Protein AF-0000000080482265 (afdb_homodimer)

Secondary structure (DSSP, 8-state):
-----------------------HHHHHHHHTSHHHHHHHHHHHHSTTS---HHHHHHH-TTS-HHHHHHHHHHHHHTTSEEEEE--GGGPPTTS--EEEEE-HHHHHHHHHTT-S-HHHHHHHHHHS---HHHHHHHHS-----/-----------------------HHHHHHHHTSHHHHHHHHHHHHSSSS---HHHHHHH-TTS-HHHHHHHHHHHHHTTSEEEEE--GGGPPTTS--EEEEE-HHHHHHHHHTT-S-HHHHHHHHHHS---HHHHHHHHS-----

InterPro domains:
  IPR036388 Winged helix-like DNA-binding domain superfamily [G3DSA:1.10.10.10] (8-145)

Organism: Haloferax mediterranei (strain ATCC 33500 / DSM 1411 / JCM 8866 / NBRC 14739 / NCIMB 2177 / R-4) (NCBI:txid523841)

Radius of gyration: 27.62 Å; Cα contacts (8 Å, |Δi|>4): 350; chains: 2; bounding box: 136×70×39 Å

Nearest PDB structures (foldseek):
  3u1d-assembly1_B  TM=8.615E-01  e=2.162E-07  Halomicrobium mukohataei DSM 12286
  1z7u-assembly1_B  TM=7.823E-01  e=3.962E-03  Enterococcus faecalis V583
  7bzg-assembly3_J  TM=6.523E-01  e=1.107E-02  Bacillus subtilis subsp. subtilis str. 168
  7z1l-assembly1_O  TM=7.519E-01  e=1.920E-01  Saccharomyces cerevisiae W303
  6tut-assembly1_O  TM=5.939E-01  e=8.635E-02  Saccharomyces cerevisiae S288C

Foldseek 3Di:
DPPPPPPPPPPPPPPPPPVPPQDLVLLCVLCPPPLNVQLCLLLLQQPVSWADLVLSCVSPVVDDSVRSVVSLVSNVVRQQKDKFFDDPVPDDPPADGIIIHGDPVNVVSCVVVVHNDNVVSNVVNVPDDDDPVSVVNSPDDTHDD/DPPPPPPPPPPPPPPPPPVPPQDLVLLCVLCPPPLNVQLCLLLLQQPVSWADLVLSCVSPVVDDSVRSVVSLVSNVVNQQKDKFFDDPVPDDPPADGIIIHGDPVNVVSCVVVVHNDNVVSNVVNVPDDDDPVSVVNSPDDTHDD

Solvent-accessible surface area (backbone atoms only — not comparable to full-atom values): 17060 Å² total; per-residue (Å²): 134,79,79,77,75,76,75,76,76,74,76,73,73,71,73,71,76,72,71,77,72,81,43,59,67,57,31,50,43,55,44,50,36,67,71,43,34,53,50,50,38,51,28,56,10,36,93,79,33,46,46,32,65,70,54,50,34,70,77,34,74,91,49,49,68,67,54,50,50,52,44,50,50,54,35,34,75,40,49,35,32,44,80,32,59,50,54,81,90,67,57,54,91,98,51,84,51,51,24,37,26,68,26,73,68,35,49,50,56,28,54,79,59,70,40,75,52,48,70,64,29,30,52,57,52,67,65,53,86,70,54,72,66,53,51,52,58,67,68,48,86,72,54,79,127,133,79,80,79,78,75,76,74,72,74,74,74,72,69,74,72,77,74,75,76,73,81,45,59,66,59,30,49,45,57,44,49,37,69,72,43,35,51,52,50,37,50,27,55,9,35,93,79,34,44,47,32,66,69,54,51,34,70,76,34,74,90,49,48,67,68,53,50,49,52,47,50,48,54,35,34,75,38,48,34,31,43,80,33,57,51,55,82,91,68,57,52,89,97,50,83,50,53,24,36,27,68,26,72,68,36,50,51,56,29,55,79,60,71,41,75,53,49,71,64,28,31,52,56,51,67,65,52,86,70,55,72,66,55,52,51,56,66,67,49,86,72,55,80,126

Sequence (290 aa):
MKPKTESVAGNGGGVTDTKSEFDTWRALQRATNKKRADIIADIVGHPLGAPSVEELDYMNPPLSDDSI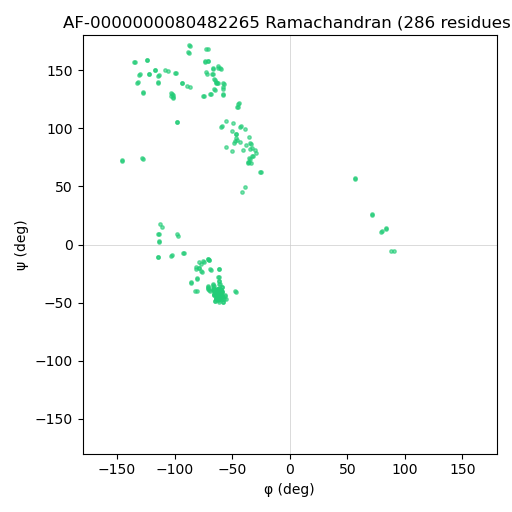RRHLDTLAGVGVVRVLEFEPGNRIRGYPYQFFELTPEARELFDRNGLFPEEAWKRQYAAVKKTSRIKELESMPRPDAMKPKTESVAGNGGGVTDTKSEFDTWRALQRATNKKRADIIADIVGHPLGAPSVEELDYMNPPLSDDSIRRHLDTLAGVGVVRVLEFEPGNRIRGYPYQFFELTPEARELFDRNGLFPEEAWKRQYAAVKKTSRIKELESMPRPDA

pLDDT: mean 88.41, std 20.8, range [25.92, 98.88]

Structure (mmCIF, N/CA/C/O backbone):
data_AF-0000000080482265-model_v1
#
loop_
_entity.id
_entity.type
_entity.pdbx_description
1 polymer 'Transcriptional regulator'
#
loop_
_atom_site.group_PDB
_atom_site.id
_atom_site.type_symbol
_atom_site.label_atom_id
_atom_site.label_alt_id
_atom_site.label_comp_id
_atom_site.label_asym_id
_atom_site.label_entity_id
_atom_site.label_seq_id
_atom_site.pdbx_PDB_ins_code
_atom_site.Cartn_x
_atom_site.Cartn_y
_atom_site.Cartn_z
_atom_site.occupancy
_atom_site.B_iso_or_equiv
_atom_site.auth_seq_id
_atom_site.auth_comp_id
_atom_site.auth_asym_id
_atom_site.auth_atom_id
_atom_site.pdbx_PDB_model_num
ATOM 1 N N . MET A 1 1 ? -70.312 -15.492 -7.586 1 25.92 1 MET A N 1
ATOM 2 C CA . MET A 1 1 ? -69.438 -14.43 -7.996 1 25.92 1 MET A CA 1
ATOM 3 C C . MET A 1 1 ? -68.062 -14.531 -7.254 1 25.92 1 MET A C 1
ATOM 5 O O . MET A 1 1 ? -68.062 -14.406 -6.031 1 25.92 1 MET A O 1
ATOM 9 N N . LYS A 1 2 ? -67.188 -15.492 -7.742 1 33.34 2 LYS A N 1
ATOM 10 C CA . LYS A 1 2 ? -65.938 -15.977 -7.242 1 33.34 2 LYS A CA 1
ATOM 11 C C . LYS A 1 2 ? -64.938 -14.828 -7.113 1 33.34 2 LYS A C 1
ATOM 13 O O . LYS A 1 2 ? -64.75 -14.055 -8.055 1 33.34 2 LYS A O 1
ATOM 18 N N . PRO A 1 3 ? -64.812 -14.414 -5.844 1 33.34 3 PRO A N 1
ATOM 19 C CA . PRO A 1 3 ? -63.844 -13.305 -5.641 1 33.34 3 PRO A CA 1
ATOM 20 C C . PRO A 1 3 ? -62.5 -13.555 -6.289 1 33.34 3 PRO A C 1
ATOM 22 O O . PRO A 1 3 ? -62.031 -14.695 -6.328 1 33.34 3 PRO A O 1
ATOM 25 N N . LYS A 1 4 ? -62.188 -12.891 -7.449 1 31.98 4 LYS A N 1
ATOM 26 C CA . LYS A 1 4 ? -60.906 -12.867 -8.188 1 31.98 4 LYS A CA 1
ATOM 27 C C . LYS A 1 4 ? -59.75 -12.586 -7.258 1 31.98 4 LYS A C 1
ATOM 29 O O . LYS A 1 4 ? -59.719 -11.562 -6.566 1 31.98 4 LYS A O 1
ATOM 34 N N . THR A 1 5 ? -59.188 -13.641 -6.641 1 35.28 5 THR A N 1
ATOM 35 C CA . THR A 1 5 ? -57.969 -13.625 -5.859 1 35.28 5 THR A CA 1
ATOM 36 C C . THR A 1 5 ? -56.844 -12.945 -6.641 1 35.28 5 THR A C 1
ATOM 38 O O . THR A 1 5 ? -56.531 -13.352 -7.758 1 35.28 5 THR A O 1
ATOM 41 N N . GLU A 1 6 ? -56.812 -11.562 -6.645 1 34.22 6 GLU A N 1
ATOM 42 C CA . GLU A 1 6 ? -55.688 -10.82 -7.207 1 34.22 6 GLU A CA 1
ATOM 43 C C . GLU A 1 6 ? -54.375 -11.391 -6.727 1 34.22 6 GLU A C 1
ATOM 45 O O . GLU A 1 6 ? -54.156 -11.57 -5.527 1 34.22 6 GLU A O 1
ATOM 50 N N . SER A 1 7 ? -53.75 -12.289 -7.523 1 33.69 7 SER A N 1
ATOM 51 C CA . SER A 1 7 ? -52.375 -12.789 -7.355 1 33.69 7 SER A CA 1
ATOM 52 C C . SER A 1 7 ? -51.406 -11.656 -7.105 1 33.69 7 SER A C 1
ATOM 54 O O . SER A 1 7 ? -51.344 -10.695 -7.879 1 33.69 7 SER A O 1
ATOM 56 N N . VAL A 1 8 ? -51.156 -11.32 -5.848 1 35.53 8 VAL A N 1
ATOM 57 C CA . VAL A 1 8 ? -50.062 -10.445 -5.434 1 35.53 8 VAL A CA 1
ATOM 58 C C . VAL A 1 8 ? -48.781 -10.805 -6.207 1 35.53 8 VAL A C 1
ATOM 60 O O . VAL A 1 8 ? -48.344 -11.953 -6.18 1 35.53 8 VAL A O 1
ATOM 63 N N . ALA A 1 9 ? -48.594 -10.188 -7.395 1 33.25 9 ALA A N 1
ATOM 64 C CA . ALA A 1 9 ? -47.312 -10.18 -8.094 1 33.25 9 ALA A CA 1
ATOM 65 C C . ALA A 1 9 ? -46.156 -10.109 -7.102 1 33.25 9 ALA A C 1
ATOM 67 O O . ALA A 1 9 ? -46.156 -9.258 -6.203 1 33.25 9 ALA A O 1
ATOM 68 N N . GLY A 1 10 ? -45.625 -11.297 -6.695 1 30.5 10 GLY A N 1
ATOM 69 C CA . GLY A 1 10 ? -44.375 -11.406 -6.004 1 30.5 10 GLY A CA 1
ATOM 70 C C . GLY A 1 10 ? -43.281 -10.477 -6.551 1 30.5 10 GLY A C 1
ATOM 71 O O . GLY A 1 10 ? -43.031 -10.469 -7.758 1 30.5 10 GLY A O 1
ATOM 72 N N . ASN A 1 11 ? -43.344 -9.18 -6.094 1 36.06 11 ASN A N 1
ATOM 73 C CA . ASN A 1 11 ? -42.219 -8.281 -6.363 1 36.06 11 ASN A CA 1
ATOM 74 C C . ASN A 1 11 ? -40.875 -9.023 -6.328 1 36.06 11 ASN A C 1
ATOM 76 O O . ASN A 1 11 ? -40.562 -9.664 -5.328 1 36.06 11 ASN A O 1
ATOM 80 N N . GLY A 1 12 ? -40.5 -9.695 -7.441 1 33.69 12 GLY A N 1
ATOM 81 C CA . GLY A 1 12 ? -39.125 -10.094 -7.637 1 33.69 12 GLY A CA 1
ATOM 82 C C . GLY A 1 12 ? -38.125 -9.133 -7.016 1 33.69 12 GLY A C 1
ATOM 83 O O . GLY A 1 12 ? -38.062 -7.961 -7.395 1 33.69 12 GLY A O 1
ATOM 84 N N . GLY A 1 13 ? -37.969 -9.188 -5.711 1 36.44 13 GLY A N 1
ATOM 85 C CA . GLY A 1 13 ? -36.812 -8.555 -5.113 1 36.44 13 GLY A CA 1
ATOM 86 C C . GLY A 1 13 ? -35.562 -8.656 -5.973 1 36.44 13 GLY A C 1
ATOM 87 O O . GLY A 1 13 ? -35.094 -9.758 -6.227 1 36.44 13 GLY A O 1
ATOM 88 N N . GLY A 1 14 ? -35.531 -7.918 -7.105 1 36.34 14 GLY A N 1
ATOM 89 C CA . GLY A 1 14 ? -34.25 -7.773 -7.758 1 36.34 14 GLY A CA 1
ATOM 90 C C . GLY A 1 14 ? -33.062 -7.738 -6.777 1 36.34 14 GLY A C 1
ATOM 91 O O . GLY A 1 14 ? -33.062 -6.941 -5.836 1 36.34 14 GLY A O 1
ATOM 92 N N . VAL A 1 15 ? -32.531 -8.883 -6.406 1 38.5 15 VAL A N 1
ATOM 93 C CA . VAL A 1 15 ? -31.188 -8.875 -5.832 1 38.5 15 VAL A CA 1
ATOM 94 C C . VAL A 1 15 ? -30.344 -7.785 -6.5 1 38.5 15 VAL A C 1
ATOM 96 O O . VAL A 1 15 ? -30.125 -7.824 -7.711 1 38.5 15 VAL A O 1
ATOM 99 N N . THR A 1 16 ? -30.531 -6.602 -6.25 1 39.41 16 THR A N 1
ATOM 100 C CA . THR A 1 16 ? -29.484 -5.648 -6.594 1 39.41 16 THR A CA 1
ATOM 101 C C . THR A 1 16 ? -28.109 -6.258 -6.371 1 39.41 16 THR A C 1
ATOM 103 O O . THR A 1 16 ? -27.766 -6.652 -5.254 1 39.41 16 THR A O 1
ATOM 106 N N . ASP A 1 17 ? -27.609 -7.234 -7.129 1 42.62 17 ASP A N 1
ATOM 107 C CA . ASP A 1 17 ? -26.188 -7.57 -7.191 1 42.62 17 ASP A CA 1
ATOM 108 C C . ASP A 1 17 ? -25.328 -6.371 -6.816 1 42.62 17 ASP A C 1
ATOM 110 O O . ASP A 1 17 ? -25.141 -5.461 -7.621 1 42.62 17 ASP A O 1
ATOM 114 N N . THR A 1 18 ? -25.344 -5.816 -5.719 1 45.06 18 THR A N 1
ATOM 115 C CA . THR A 1 18 ? -24.422 -4.816 -5.211 1 45.06 18 THR A CA 1
ATOM 116 C C . THR A 1 18 ? -22.984 -5.145 -5.637 1 45.06 18 THR A C 1
ATOM 118 O O . THR A 1 18 ? -22.344 -6.016 -5.047 1 45.06 18 THR A O 1
ATOM 121 N N . LYS A 1 19 ? -22.656 -5.426 -6.836 1 49.28 19 LYS A N 1
ATOM 122 C CA . LYS A 1 19 ? -21.266 -5.492 -7.297 1 49.28 19 LYS A CA 1
ATOM 123 C C . LYS A 1 19 ? -20.375 -4.555 -6.492 1 49.28 19 LYS A C 1
ATOM 125 O O . LYS A 1 19 ? -20.516 -3.33 -6.59 1 49.28 19 LYS A O 1
ATOM 130 N N . SER A 1 20 ? -20 -4.953 -5.332 1 67 20 SER A N 1
ATOM 131 C CA . SER A 1 20 ? -19.094 -4.164 -4.488 1 67 20 SER A CA 1
ATOM 132 C C . SER A 1 20 ? -17.953 -3.582 -5.301 1 67 20 SER A C 1
ATOM 134 O O . SER A 1 20 ? -17.25 -4.309 -6.023 1 67 20 SER A O 1
ATOM 136 N N . GLU A 1 21 ? -17.797 -2.346 -5.762 1 87.62 21 GLU A N 1
ATOM 137 C CA . GLU A 1 21 ? -16.812 -1.565 -6.5 1 87.62 21 GLU A CA 1
ATOM 138 C C . GLU A 1 21 ? -15.406 -1.832 -5.984 1 87.62 21 GLU A C 1
ATOM 140 O O . GLU A 1 21 ? -15.188 -1.944 -4.773 1 87.62 21 GLU A O 1
ATOM 145 N N . PHE A 1 22 ? -14.57 -2.277 -6.891 1 95 22 PHE A N 1
ATOM 146 C CA . PHE A 1 22 ? -13.156 -2.471 -6.59 1 95 22 PHE A CA 1
ATOM 147 C C . PHE A 1 22 ? -12.594 -1.273 -5.832 1 95 22 PHE A C 1
ATOM 149 O O . PHE A 1 22 ? -12.625 -0.147 -6.328 1 95 22 PHE A O 1
ATOM 156 N N . ASP A 1 23 ? -12.133 -1.48 -4.656 1 96.5 23 ASP A N 1
ATOM 157 C CA . ASP A 1 23 ? -11.586 -0.433 -3.799 1 96.5 23 ASP A CA 1
ATOM 158 C C . ASP A 1 23 ? -10.062 -0.39 -3.881 1 96.5 23 ASP A C 1
ATOM 160 O O . ASP A 1 23 ? -9.383 -1.213 -3.27 1 96.5 23 ASP A O 1
ATOM 164 N N . THR A 1 24 ? -9.578 0.619 -4.574 1 96.75 24 THR A N 1
ATOM 165 C CA . THR A 1 24 ? -8.148 0.769 -4.84 1 96.75 24 THR A CA 1
ATOM 166 C C . THR A 1 24 ? -7.363 0.868 -3.537 1 96.75 24 THR A C 1
ATOM 168 O O . THR A 1 24 ? -6.297 0.268 -3.404 1 96.75 24 THR A O 1
ATOM 171 N N . TRP A 1 25 ? -7.887 1.552 -2.553 1 94.75 25 TRP A N 1
ATOM 172 C CA . TRP A 1 25 ? -7.203 1.728 -1.277 1 94.75 25 TRP A CA 1
ATOM 173 C C . TRP A 1 25 ? -7.035 0.391 -0.562 1 94.75 25 TRP A C 1
ATOM 175 O O . TRP A 1 25 ? -5.922 0.017 -0.187 1 94.75 25 TRP A O 1
ATOM 185 N N . ARG A 1 26 ? -8.047 -0.306 -0.49 1 96.19 26 ARG A N 1
ATOM 186 C CA . ARG A 1 26 ? -7.992 -1.59 0.202 1 96.19 26 ARG A CA 1
ATOM 187 C C . ARG A 1 26 ? -7.105 -2.58 -0.545 1 96.19 26 ARG A C 1
ATOM 189 O O . ARG A 1 26 ? -6.363 -3.346 0.073 1 96.19 26 ARG A O 1
ATOM 196 N N . ALA A 1 27 ? -7.199 -2.529 -1.863 1 98.31 27 ALA A N 1
ATOM 197 C CA . ALA A 1 27 ? -6.375 -3.414 -2.682 1 98.31 27 ALA A CA 1
ATOM 198 C C . ALA A 1 27 ? -4.891 -3.152 -2.447 1 98.31 27 ALA A C 1
ATOM 200 O O . ALA A 1 27 ? -4.117 -4.086 -2.223 1 98.31 27 ALA A O 1
ATOM 201 N N . LEU A 1 28 ? -4.531 -1.881 -2.428 1 97.44 28 LEU A N 1
ATOM 202 C CA . LEU A 1 28 ? -3.127 -1.527 -2.248 1 97.44 28 LEU A CA 1
ATOM 203 C C . LEU A 1 28 ? -2.674 -1.814 -0.82 1 97.44 28 LEU A C 1
ATOM 205 O O . LEU A 1 28 ? -1.576 -2.336 -0.605 1 97.44 28 LEU A O 1
ATOM 209 N N . GLN A 1 29 ? -3.525 -1.56 0.111 1 96.25 29 GLN A N 1
ATOM 210 C CA . GLN A 1 29 ? -3.223 -1.807 1.517 1 96.25 29 GLN A CA 1
ATOM 211 C C . GLN A 1 29 ? -2.891 -3.277 1.757 1 96.25 29 GLN A C 1
ATOM 213 O O . GLN A 1 29 ? -1.942 -3.596 2.477 1 96.25 29 GLN A O 1
ATOM 218 N N . ARG A 1 30 ? -3.635 -4.117 1.111 1 97.38 30 ARG A N 1
ATOM 219 C CA . ARG A 1 30 ? -3.459 -5.547 1.342 1 97.38 30 ARG A CA 1
ATOM 220 C C . ARG A 1 30 ? -2.354 -6.113 0.455 1 97.38 30 ARG A C 1
ATOM 222 O O . ARG A 1 30 ? -1.619 -7.012 0.867 1 97.38 30 ARG A O 1
ATOM 229 N N . ALA A 1 31 ? -2.193 -5.578 -0.724 1 97.62 31 ALA A N 1
ATOM 230 C CA . ALA A 1 31 ? -1.283 -6.129 -1.724 1 97.62 31 ALA A CA 1
ATOM 231 C C . ALA A 1 31 ? 0.168 -5.793 -1.391 1 97.62 31 ALA A C 1
ATOM 233 O O . ALA A 1 31 ? 1.089 -6.488 -1.823 1 97.62 31 ALA A O 1
ATOM 234 N N . THR A 1 32 ? 0.381 -4.727 -0.618 1 94.38 32 THR A N 1
ATOM 235 C CA . THR A 1 32 ? 1.755 -4.262 -0.469 1 94.38 32 THR A CA 1
ATOM 236 C C . THR A 1 32 ? 2.377 -4.809 0.812 1 94.38 32 THR A C 1
ATOM 238 O O . THR A 1 32 ? 3.475 -4.402 1.2 1 94.38 32 THR A O 1
ATOM 241 N N . ASN A 1 33 ? 1.658 -5.715 1.491 1 93.94 33 ASN A N 1
ATOM 242 C CA . ASN A 1 33 ? 2.318 -6.562 2.479 1 93.94 33 ASN A CA 1
ATOM 243 C C . ASN A 1 33 ? 3.375 -7.453 1.833 1 93.94 33 ASN A C 1
ATOM 245 O O . ASN A 1 33 ? 3.148 -8.016 0.76 1 93.94 33 ASN A O 1
ATOM 249 N N . LYS A 1 34 ? 4.438 -7.594 2.443 1 94.38 34 LYS A N 1
ATOM 250 C CA . LYS A 1 34 ? 5.562 -8.281 1.818 1 94.38 34 LYS A CA 1
ATOM 251 C C . LYS A 1 34 ? 5.184 -9.703 1.408 1 94.38 34 LYS A C 1
ATOM 253 O O . LYS A 1 34 ? 5.453 -10.117 0.28 1 94.38 34 LYS A O 1
ATOM 258 N N . LYS A 1 35 ? 4.605 -10.43 2.275 1 97.44 35 LYS A N 1
ATOM 259 C CA . LYS A 1 35 ? 4.281 -11.828 1.996 1 97.44 35 LYS A CA 1
ATOM 260 C C . LYS A 1 35 ? 3.234 -11.938 0.891 1 97.44 35 LYS A C 1
ATOM 262 O O . LYS A 1 35 ? 3.336 -12.797 0.014 1 97.44 35 LYS A O 1
ATOM 267 N N . ARG A 1 36 ? 2.26 -11.102 0.874 1 98.38 36 ARG A N 1
ATOM 268 C CA . ARG A 1 36 ? 1.238 -11.125 -0.169 1 98.38 36 ARG A CA 1
ATOM 269 C C . ARG A 1 36 ? 1.807 -10.648 -1.503 1 98.38 36 ARG A C 1
ATOM 271 O O . ARG A 1 36 ? 1.407 -11.141 -2.562 1 98.38 36 ARG A O 1
ATOM 278 N N . ALA A 1 37 ? 2.676 -9.703 -1.398 1 98.06 37 ALA A N 1
ATOM 279 C CA . ALA A 1 37 ? 3.35 -9.25 -2.613 1 98.06 37 ALA A CA 1
ATOM 280 C C . ALA A 1 37 ? 4.141 -10.391 -3.256 1 98.06 37 ALA A C 1
ATOM 282 O O . ALA A 1 37 ? 4.16 -10.523 -4.48 1 98.06 37 ALA A O 1
ATOM 283 N N . ASP A 1 38 ? 4.777 -11.18 -2.43 1 98 38 ASP A N 1
ATOM 284 C CA . ASP A 1 38 ? 5.512 -12.328 -2.959 1 98 38 ASP A CA 1
ATOM 285 C C . ASP A 1 38 ? 4.57 -13.305 -3.656 1 98 38 ASP A C 1
ATOM 287 O O . ASP A 1 38 ? 4.895 -13.836 -4.723 1 98 38 ASP A O 1
ATOM 291 N N . ILE A 1 39 ? 3.473 -13.531 -3.07 1 98.81 39 ILE A N 1
ATOM 292 C CA . ILE A 1 39 ? 2.469 -14.422 -3.645 1 98.81 39 ILE A CA 1
ATOM 293 C C . ILE A 1 39 ? 1.958 -13.844 -4.961 1 98.81 39 ILE A C 1
ATOM 295 O O . ILE A 1 39 ? 1.845 -14.562 -5.961 1 98.81 39 ILE A O 1
ATOM 299 N N . ILE A 1 40 ? 1.651 -12.555 -4.949 1 98.88 40 ILE A N 1
ATOM 300 C CA . ILE A 1 40 ? 1.187 -11.883 -6.16 1 98.88 40 ILE A CA 1
ATOM 301 C C . ILE A 1 40 ? 2.248 -12 -7.254 1 98.88 40 ILE A C 1
ATOM 303 O O . ILE A 1 40 ? 1.93 -12.273 -8.414 1 98.88 40 ILE A O 1
ATOM 307 N N . ALA A 1 41 ? 3.455 -11.852 -6.891 1 98.75 41 ALA A N 1
ATOM 308 C CA . ALA A 1 41 ? 4.562 -11.977 -7.84 1 98.75 41 ALA A CA 1
ATOM 309 C C . ALA A 1 41 ? 4.586 -13.359 -8.477 1 98.75 41 ALA A C 1
ATOM 311 O O . ALA A 1 41 ? 4.805 -13.492 -9.68 1 98.75 41 ALA A O 1
ATOM 312 N N . ASP A 1 42 ? 4.363 -14.344 -7.672 1 98.75 42 ASP A N 1
ATOM 313 C CA . ASP A 1 42 ? 4.324 -15.711 -8.172 1 98.75 42 ASP A CA 1
ATOM 314 C C . ASP A 1 42 ? 3.156 -15.914 -9.133 1 98.75 42 ASP A C 1
ATOM 316 O O . ASP A 1 42 ? 3.291 -16.609 -10.148 1 98.75 42 ASP A O 1
ATOM 320 N N . ILE A 1 43 ? 2.033 -15.336 -8.789 1 98.88 43 ILE A N 1
ATOM 321 C CA . ILE A 1 43 ? 0.865 -15.445 -9.656 1 98.88 43 ILE A CA 1
ATOM 322 C C . ILE A 1 43 ? 1.158 -14.781 -11 1 98.88 43 ILE A C 1
ATOM 324 O O . ILE A 1 43 ? 0.893 -15.359 -12.055 1 98.88 43 ILE A O 1
ATOM 328 N N . VAL A 1 44 ? 1.732 -13.641 -10.992 1 98.75 44 VAL A N 1
ATOM 329 C CA . VAL A 1 44 ? 2.047 -12.875 -12.188 1 98.75 44 VAL A CA 1
ATOM 330 C C . VAL A 1 44 ? 3.088 -13.609 -13.023 1 98.75 44 VAL A C 1
ATOM 332 O O . VAL A 1 44 ? 3.006 -13.633 -14.25 1 98.75 44 VAL A O 1
ATOM 335 N N . GLY A 1 45 ? 3.98 -14.188 -12.32 1 98.62 45 GLY A N 1
ATOM 336 C CA . GLY A 1 45 ? 5.09 -14.828 -13.016 1 98.62 45 GLY A CA 1
ATOM 337 C C . GLY A 1 45 ? 4.746 -16.203 -13.539 1 98.62 45 GLY A C 1
ATOM 338 O O . GLY A 1 45 ? 5.473 -16.766 -14.367 1 98.62 45 GLY A O 1
ATOM 339 N N . HIS A 1 46 ? 3.752 -16.781 -13.016 1 98.75 46 HIS A N 1
ATOM 340 C CA . HIS A 1 46 ? 3.373 -18.141 -13.406 1 98.75 46 HIS A CA 1
ATOM 341 C C . HIS A 1 46 ? 3.082 -18.219 -14.906 1 98.75 46 HIS A C 1
ATOM 343 O O . HIS A 1 46 ? 2.428 -17.328 -15.461 1 98.75 46 HIS A O 1
ATOM 349 N N . PRO A 1 47 ? 3.49 -19.234 -15.555 1 97.31 47 PRO A N 1
ATOM 350 C CA . PRO A 1 47 ? 3.301 -19.328 -17 1 97.31 47 PRO A CA 1
ATOM 351 C C . PRO A 1 47 ? 1.829 -19.328 -17.406 1 97.31 47 PRO A C 1
ATOM 353 O O . PRO A 1 47 ? 1.476 -18.781 -18.453 1 97.31 47 PRO A O 1
ATOM 356 N N . LEU A 1 48 ? 0.983 -19.875 -16.641 1 96.81 48 LEU A N 1
ATOM 357 C CA . LEU A 1 48 ? -0.436 -19.906 -16.969 1 96.81 48 LEU A CA 1
ATOM 358 C C . LEU A 1 48 ? -1.211 -18.859 -16.172 1 96.81 48 LEU A C 1
ATOM 360 O O . LEU A 1 48 ? -2.424 -18.719 -16.344 1 96.81 48 LEU A O 1
ATOM 364 N N . GLY A 1 49 ? -0.641 -18.203 -15.219 1 97.31 49 GLY A N 1
ATOM 365 C CA . GLY A 1 49 ? -1.197 -17.078 -14.492 1 97.31 49 GLY A CA 1
ATOM 366 C C . GLY A 1 49 ? -2.193 -17.484 -13.422 1 97.31 49 GLY A C 1
ATOM 367 O O . GLY A 1 49 ? -2.951 -16.641 -12.922 1 97.31 49 GLY A O 1
ATOM 368 N N . ALA A 1 50 ? -2.287 -18.797 -13.102 1 98.31 50 ALA A N 1
ATOM 369 C CA . ALA A 1 50 ? -3.248 -19.281 -12.125 1 98.31 50 ALA A CA 1
ATOM 370 C C . ALA A 1 50 ? -2.678 -20.469 -11.344 1 98.31 50 ALA A C 1
ATOM 372 O O . ALA A 1 50 ? -3.121 -21.609 -11.508 1 98.31 50 ALA A O 1
ATOM 373 N N . PRO A 1 51 ? -1.732 -20.156 -10.453 1 98.62 51 PRO A N 1
ATOM 374 C CA . PRO A 1 51 ? -1.114 -21.25 -9.688 1 98.62 51 PRO A CA 1
ATOM 375 C C . PRO A 1 51 ? -2.039 -21.812 -8.617 1 98.62 51 PRO A C 1
ATOM 377 O O . PRO A 1 51 ? -2.988 -21.141 -8.195 1 98.62 51 PRO A O 1
ATOM 380 N N . SER A 1 52 ? -1.747 -23.047 -8.234 1 98.44 52 SER A N 1
ATOM 381 C CA . SER A 1 52 ? -2.387 -23.672 -7.09 1 98.44 52 SER A CA 1
ATOM 382 C C . SER A 1 52 ? -1.65 -23.344 -5.797 1 98.44 52 SER A C 1
ATOM 384 O O . SER A 1 52 ? -0.541 -22.812 -5.824 1 98.44 52 SER A O 1
ATOM 386 N N . VAL A 1 53 ? -2.273 -23.719 -4.703 1 98.62 53 VAL A N 1
ATOM 387 C CA . VAL A 1 53 ? -1.63 -23.531 -3.41 1 98.62 53 VAL A CA 1
ATOM 388 C C . VAL A 1 53 ? -0.337 -24.344 -3.346 1 98.62 53 VAL A C 1
ATOM 390 O O . VAL A 1 53 ? 0.674 -23.859 -2.82 1 98.62 53 VAL A O 1
ATOM 393 N N . GLU A 1 54 ? -0.374 -25.5 -3.904 1 98.19 54 GLU A N 1
ATOM 394 C CA . GLU A 1 54 ? 0.818 -26.344 -3.896 1 98.19 54 GLU A CA 1
ATOM 395 C C . GLU A 1 54 ? 1.97 -25.672 -4.645 1 98.19 54 GLU A C 1
ATOM 397 O O . GLU A 1 54 ? 3.117 -25.719 -4.191 1 98.19 54 GLU A O 1
ATOM 402 N N . GLU A 1 55 ? 1.673 -25.062 -5.754 1 98.75 55 GLU A N 1
ATOM 403 C CA . GLU A 1 55 ? 2.693 -24.344 -6.504 1 98.75 55 GLU A CA 1
ATOM 404 C C . GLU A 1 55 ? 3.197 -23.141 -5.727 1 98.75 55 GLU A C 1
ATOM 406 O O . GLU A 1 55 ? 4.406 -22.891 -5.66 1 98.75 55 GLU A O 1
ATOM 411 N N . LEU A 1 56 ? 2.285 -22.406 -5.105 1 98.81 56 LEU A N 1
ATOM 412 C CA . LEU A 1 56 ? 2.656 -21.234 -4.336 1 98.81 56 LEU A CA 1
ATOM 413 C C . LEU A 1 56 ? 3.479 -21.609 -3.111 1 98.81 56 LEU A C 1
ATOM 415 O O . LEU A 1 56 ? 4.398 -20.891 -2.721 1 98.81 56 LEU A O 1
ATOM 419 N N . ASP A 1 57 ? 3.158 -22.734 -2.502 1 98.56 57 ASP A N 1
ATOM 420 C CA . ASP A 1 57 ? 3.912 -23.266 -1.365 1 98.56 57 ASP A CA 1
ATOM 421 C C . ASP A 1 57 ? 5.367 -23.516 -1.745 1 98.56 57 ASP A C 1
ATOM 423 O O . ASP A 1 57 ? 6.285 -23.109 -1.029 1 98.56 57 ASP A O 1
ATOM 427 N N . TYR A 1 58 ? 5.535 -24.109 -2.814 1 98.56 58 TYR A N 1
ATOM 428 C CA . TYR A 1 58 ? 6.879 -24.422 -3.285 1 98.56 58 TYR A CA 1
ATOM 429 C C . TYR A 1 58 ? 7.684 -23.156 -3.527 1 98.56 58 TYR A C 1
ATOM 431 O O . TYR A 1 58 ? 8.883 -23.109 -3.238 1 98.56 58 TYR A O 1
ATOM 439 N N . MET A 1 59 ? 7.031 -22.094 -4.07 1 98.38 59 MET A N 1
ATOM 440 C CA . MET A 1 59 ? 7.707 -20.844 -4.426 1 98.38 59 MET A CA 1
ATOM 441 C C . MET A 1 59 ? 7.957 -19.984 -3.188 1 98.38 59 MET A C 1
ATOM 443 O O . MET A 1 59 ? 8.719 -19.016 -3.24 1 98.38 59 MET A O 1
ATOM 447 N N . ASN A 1 60 ? 7.301 -20.281 -2.088 1 98.25 60 ASN A N 1
ATOM 448 C CA . ASN A 1 60 ? 7.395 -19.5 -0.854 1 98.25 60 ASN A CA 1
ATOM 449 C C . ASN A 1 60 ? 7.723 -20.391 0.341 1 98.25 60 ASN A C 1
ATOM 451 O O . ASN A 1 60 ? 6.906 -20.547 1.25 1 98.25 60 ASN A O 1
ATOM 455 N N . PRO A 1 61 ? 8.922 -20.859 0.481 1 97.31 61 PRO A N 1
ATOM 456 C CA . PRO A 1 61 ? 9.297 -21.859 1.492 1 97.31 61 PRO A CA 1
ATOM 457 C C . PRO A 1 61 ? 9.086 -21.359 2.918 1 97.31 61 PRO A C 1
ATOM 459 O O . PRO A 1 61 ? 8.812 -22.156 3.82 1 97.31 61 PRO A O 1
ATOM 462 N N . PRO A 1 62 ? 9.164 -20.078 3.133 1 97.25 62 PRO A N 1
ATOM 463 C CA . PRO A 1 62 ? 8.961 -19.625 4.512 1 97.25 62 PRO A CA 1
ATOM 464 C C . PRO A 1 62 ? 7.496 -19.672 4.938 1 97.25 62 PRO A C 1
ATOM 466 O O . PRO A 1 62 ? 7.191 -19.562 6.129 1 97.25 62 PRO A O 1
ATOM 469 N N . LEU A 1 63 ? 6.598 -19.797 4.062 1 97.56 63 LEU A N 1
ATOM 470 C CA . LEU A 1 63 ? 5.172 -19.781 4.367 1 97.56 63 LEU A CA 1
ATOM 471 C C . LEU A 1 63 ? 4.617 -21.203 4.426 1 97.56 63 LEU A C 1
ATOM 473 O O . LEU A 1 63 ? 5.062 -22.078 3.68 1 97.56 63 LEU A O 1
ATOM 477 N N . SER A 1 64 ? 3.631 -21.359 5.289 1 98.31 64 SER A N 1
ATOM 478 C CA . SER A 1 64 ? 2.881 -22.625 5.305 1 98.31 64 SER A CA 1
ATOM 479 C C . SER A 1 64 ? 1.711 -22.578 4.328 1 98.31 64 SER A C 1
ATOM 481 O O . SER A 1 64 ? 1.295 -21.5 3.896 1 98.31 64 SER A O 1
ATOM 483 N N . ASP A 1 65 ? 1.201 -23.766 4.086 1 97.62 65 ASP A N 1
ATOM 484 C CA . ASP A 1 65 ? -0.006 -23.859 3.27 1 97.62 65 ASP A CA 1
ATOM 485 C C . ASP A 1 65 ? -1.139 -23.031 3.859 1 97.62 65 ASP A C 1
ATOM 487 O O . ASP A 1 65 ? -1.812 -22.281 3.139 1 97.62 65 ASP A O 1
ATOM 491 N N . ASP A 1 66 ? -1.257 -23.156 5.129 1 98.19 66 ASP A N 1
ATOM 492 C CA . ASP A 1 66 ? -2.318 -22.422 5.812 1 98.19 66 ASP A CA 1
ATOM 493 C C . ASP A 1 66 ? -2.117 -20.922 5.68 1 98.19 66 ASP A C 1
ATOM 495 O O . ASP A 1 66 ? -3.064 -20.188 5.395 1 98.19 66 ASP A O 1
ATOM 499 N N . SER A 1 67 ? -0.879 -20.484 5.824 1 98.5 67 SER A N 1
ATOM 500 C CA . SER A 1 67 ? -0.569 -19.062 5.703 1 98.5 67 SER A CA 1
ATOM 501 C C . SER A 1 67 ? -0.843 -18.547 4.289 1 98.5 67 SER A C 1
ATOM 503 O O . SER A 1 67 ? -1.397 -17.469 4.113 1 98.5 67 SER A O 1
ATOM 505 N N . ILE A 1 68 ? -0.455 -19.344 3.318 1 98.81 68 ILE A N 1
ATOM 506 C CA . ILE A 1 68 ? -0.685 -18.984 1.925 1 98.81 68 ILE A CA 1
ATOM 507 C C . ILE A 1 68 ? -2.184 -18.844 1.668 1 98.81 68 ILE A C 1
ATOM 509 O O . ILE A 1 68 ? -2.627 -17.859 1.07 1 98.81 68 ILE A O 1
ATOM 513 N N . ARG A 1 69 ? -2.982 -19.734 2.178 1 98.75 69 ARG A N 1
ATOM 514 C CA . ARG A 1 69 ? -4.43 -19.672 1.999 1 98.75 69 ARG A CA 1
ATOM 515 C C . ARG A 1 69 ? -5.023 -18.453 2.678 1 98.75 69 ARG A C 1
ATOM 517 O O . ARG A 1 69 ? -5.934 -17.812 2.141 1 98.75 69 ARG A O 1
ATOM 524 N N . ARG A 1 70 ? -4.562 -18.156 3.771 1 98.69 70 ARG A N 1
ATOM 525 C CA . ARG A 1 70 ? -5.047 -16.969 4.465 1 98.69 70 ARG A CA 1
ATOM 526 C C . ARG A 1 70 ? -4.73 -15.703 3.672 1 98.69 70 ARG A C 1
ATOM 528 O O . ARG A 1 70 ? -5.57 -14.812 3.555 1 98.69 70 ARG A O 1
ATOM 535 N N . HIS A 1 71 ? -3.514 -15.664 3.137 1 98.75 71 HIS A N 1
ATOM 536 C CA . HIS A 1 71 ? -3.145 -14.523 2.311 1 98.75 71 HIS A CA 1
ATOM 537 C C . HIS A 1 71 ? -4.008 -14.453 1.055 1 98.75 71 HIS A C 1
ATOM 539 O O . HIS A 1 71 ? -4.453 -13.367 0.667 1 98.75 71 HIS A O 1
ATOM 545 N N . LEU A 1 72 ? -4.227 -15.57 0.444 1 98.81 72 LEU A N 1
ATOM 546 C CA . LEU A 1 72 ? -5.055 -15.617 -0.754 1 98.81 72 LEU A CA 1
ATOM 547 C C . LEU A 1 72 ? -6.488 -15.195 -0.44 1 98.81 72 LEU A C 1
ATOM 549 O O . LEU A 1 72 ? -7.113 -14.469 -1.221 1 98.81 72 LEU A O 1
ATOM 553 N N . ASP A 1 73 ? -6.965 -15.641 0.721 1 98.69 73 ASP A N 1
ATOM 554 C CA . ASP A 1 73 ? -8.297 -15.227 1.154 1 98.69 73 ASP A CA 1
ATOM 555 C C . ASP A 1 73 ? -8.367 -13.719 1.354 1 98.69 73 ASP A C 1
ATOM 557 O O . ASP A 1 73 ? -9.344 -13.078 0.96 1 98.69 73 ASP A O 1
ATOM 561 N N . THR A 1 74 ? -7.41 -13.156 1.935 1 98.62 74 THR A N 1
ATOM 562 C CA . THR A 1 74 ? -7.34 -11.711 2.143 1 98.62 74 THR A CA 1
ATOM 563 C C . THR A 1 74 ? -7.348 -10.969 0.808 1 98.62 74 THR A C 1
ATOM 565 O O . THR A 1 74 ? -8.102 -10.008 0.63 1 98.62 74 THR A O 1
ATOM 568 N N . LEU A 1 75 ? -6.547 -11.422 -0.135 1 98.75 75 LEU A N 1
ATOM 569 C CA . LEU A 1 75 ? -6.445 -10.797 -1.45 1 98.75 75 LEU A CA 1
ATOM 570 C C . LEU A 1 75 ? -7.762 -10.93 -2.215 1 98.75 75 LEU A C 1
ATOM 572 O O . LEU A 1 75 ? -8.164 -10.016 -2.934 1 98.75 75 LEU A O 1
ATOM 576 N N . ALA A 1 76 ? -8.383 -12.102 -2.047 1 98.69 76 ALA A N 1
ATOM 577 C CA . ALA A 1 76 ? -9.688 -12.305 -2.676 1 98.69 76 ALA A CA 1
ATOM 578 C C . ALA A 1 76 ? -10.734 -11.367 -2.08 1 98.69 76 ALA A C 1
ATOM 580 O O . ALA A 1 76 ? -11.57 -10.82 -2.803 1 98.69 76 ALA A O 1
ATOM 581 N N . GLY A 1 77 ? -10.656 -11.18 -0.807 1 98.19 77 GLY A N 1
ATOM 582 C CA . GLY A 1 77 ? -11.602 -10.336 -0.1 1 98.19 77 GLY A CA 1
ATOM 583 C C . GLY A 1 77 ? -11.578 -8.891 -0.572 1 98.19 77 GLY A C 1
ATOM 584 O O . GLY A 1 77 ? -12.562 -8.164 -0.405 1 98.19 77 GLY A O 1
ATOM 585 N N . VAL A 1 78 ? -10.438 -8.484 -1.225 1 97.75 78 VAL A N 1
ATOM 586 C CA . VAL A 1 78 ? -10.328 -7.102 -1.671 1 97.75 78 VAL A CA 1
ATOM 587 C C . VAL A 1 78 ? -10.297 -7.047 -3.197 1 97.75 78 VAL A C 1
ATOM 589 O O . VAL A 1 78 ? -9.945 -6.023 -3.783 1 97.75 78 VAL A O 1
ATOM 592 N N . GLY A 1 79 ? -10.547 -8.156 -3.803 1 98.31 79 GLY A N 1
ATOM 593 C CA . GLY A 1 79 ? -10.734 -8.195 -5.242 1 98.31 79 GLY A CA 1
ATOM 594 C C . GLY A 1 79 ? -9.438 -8.266 -6.016 1 98.31 79 GLY A C 1
ATOM 595 O O . GLY A 1 79 ? -9.406 -8.016 -7.223 1 98.31 79 GLY A O 1
ATOM 596 N N . VAL A 1 80 ? -8.398 -8.547 -5.395 1 98.75 80 VAL A N 1
ATOM 597 C CA . VAL A 1 80 ? -7.102 -8.586 -6.059 1 98.75 80 VAL A CA 1
ATOM 598 C C . VAL A 1 80 ? -6.926 -9.938 -6.758 1 98.75 80 VAL A C 1
ATOM 600 O O . VAL A 1 80 ? -6.41 -9.992 -7.879 1 98.75 80 VAL A O 1
ATOM 603 N N . VAL A 1 81 ? -7.371 -10.984 -6.098 1 98.69 81 VAL A N 1
ATOM 604 C CA . VAL A 1 81 ? -7.258 -12.344 -6.617 1 98.69 81 VAL A CA 1
ATOM 605 C C . VAL A 1 81 ? -8.648 -12.977 -6.711 1 98.69 81 VAL A C 1
ATOM 607 O O . VAL A 1 81 ? -9.531 -12.664 -5.914 1 98.69 81 VAL A O 1
ATOM 610 N N . ARG A 1 82 ? -8.82 -13.805 -7.684 1 98.31 82 ARG A N 1
ATOM 611 C CA . ARG A 1 82 ? -10.023 -14.625 -7.75 1 98.31 82 ARG A CA 1
ATOM 612 C C . ARG A 1 82 ? -9.672 -16.109 -7.824 1 98.31 82 ARG A C 1
ATOM 614 O O . ARG A 1 82 ? -8.57 -16.469 -8.242 1 98.31 82 ARG A O 1
ATOM 621 N N . VAL A 1 83 ? -10.648 -16.938 -7.449 1 97.62 83 VAL A N 1
ATOM 622 C CA . VAL A 1 83 ? -10.461 -18.391 -7.383 1 97.62 83 VAL A CA 1
ATOM 623 C C . VAL A 1 83 ? -11.078 -19.047 -8.609 1 97.62 83 VAL A C 1
ATOM 625 O O . VAL A 1 83 ? -12.219 -18.75 -8.977 1 97.62 83 VAL A O 1
ATOM 628 N N . LEU A 1 84 ? -10.289 -19.844 -9.281 1 97.06 84 LEU A N 1
ATOM 629 C CA . LEU A 1 84 ? -10.75 -20.734 -10.352 1 97.06 84 LEU A CA 1
ATOM 630 C C . LEU A 1 84 ? -10.844 -22.172 -9.852 1 97.06 84 LEU A C 1
ATOM 632 O O . LEU A 1 84 ? -9.891 -22.703 -9.289 1 97.06 84 LEU A O 1
ATOM 636 N N . GLU A 1 85 ? -11.992 -22.75 -10.07 1 95.56 85 GLU A N 1
ATOM 637 C CA . GLU A 1 85 ? -12.172 -24.094 -9.531 1 95.56 85 GLU A CA 1
ATOM 638 C C . GLU A 1 85 ? -12.742 -25.047 -10.578 1 95.56 85 GLU A C 1
ATOM 640 O O . GLU A 1 85 ? -13.609 -24.656 -11.367 1 95.56 85 GLU A O 1
ATOM 645 N N . PHE A 1 86 ? -12.234 -26.234 -10.586 1 94.06 86 PHE A N 1
ATOM 646 C CA . PHE A 1 86 ? -12.891 -27.281 -11.352 1 94.06 86 PHE A CA 1
ATOM 647 C C . PHE A 1 86 ? -14.18 -27.734 -10.664 1 94.06 86 PHE A C 1
ATOM 649 O O . PHE A 1 86 ? -14.234 -27.812 -9.438 1 94.06 86 PHE A O 1
ATOM 656 N N . GLU A 1 87 ? -15.086 -28.109 -11.492 1 90.38 87 GLU A N 1
ATOM 657 C CA . GLU A 1 87 ? -16.297 -28.688 -10.953 1 90.38 87 GLU A CA 1
ATOM 658 C C . GLU A 1 87 ? -16.016 -30.047 -10.305 1 90.38 87 GLU A C 1
ATOM 660 O O . GLU A 1 87 ? -15.102 -30.75 -10.711 1 90.38 87 GLU A O 1
ATOM 665 N N . PRO A 1 88 ? -16.781 -30.406 -9.195 1 89.12 88 PRO A N 1
ATOM 666 C CA . PRO A 1 88 ? -16.547 -31.656 -8.484 1 89.12 88 PRO A CA 1
ATOM 667 C C . PRO A 1 88 ? -16.422 -32.844 -9.422 1 89.12 88 PRO A C 1
ATOM 669 O O . PRO A 1 88 ? -15.609 -33.75 -9.172 1 89.12 88 PRO A O 1
ATOM 672 N N . GLY A 1 89 ? -17.125 -32.969 -10.391 1 88.06 89 GLY A N 1
ATOM 673 C CA . GLY A 1 89 ? -17.062 -34.094 -11.32 1 88.06 89 GLY A CA 1
ATOM 674 C C . GLY A 1 89 ? -15.812 -34.094 -12.18 1 88.06 89 GLY A C 1
ATOM 675 O O . GLY A 1 89 ? -15.477 -35.094 -12.797 1 88.06 89 GLY A O 1
ATOM 676 N N . ASN A 1 90 ? -15.117 -33.031 -12.18 1 86.5 90 ASN A N 1
ATOM 677 C CA . ASN A 1 90 ? -13.945 -32.875 -13.039 1 86.5 90 ASN A CA 1
ATOM 678 C C . ASN A 1 90 ? -12.656 -32.844 -12.227 1 86.5 90 ASN A C 1
ATOM 680 O O . ASN A 1 90 ? -11.609 -32.438 -12.742 1 86.5 90 ASN A O 1
ATOM 684 N N . ARG A 1 91 ? -12.75 -33.25 -10.992 1 85.62 91 ARG A N 1
ATOM 685 C CA . ARG A 1 91 ? -11.57 -33.25 -10.133 1 85.62 91 ARG A CA 1
ATOM 686 C C . ARG A 1 91 ? -10.781 -34.531 -10.266 1 85.62 91 ARG A C 1
ATOM 688 O O . ARG A 1 91 ? -11.359 -35.625 -10.43 1 85.62 91 ARG A O 1
ATOM 695 N N . ILE A 1 92 ? -9.531 -34.375 -10.359 1 84.31 92 ILE A N 1
ATOM 696 C CA . ILE A 1 92 ? -8.633 -35.5 -10.422 1 84.31 92 ILE A CA 1
ATOM 697 C C . ILE A 1 92 ? -7.965 -35.719 -9.07 1 84.31 92 ILE A C 1
ATOM 699 O O . ILE A 1 9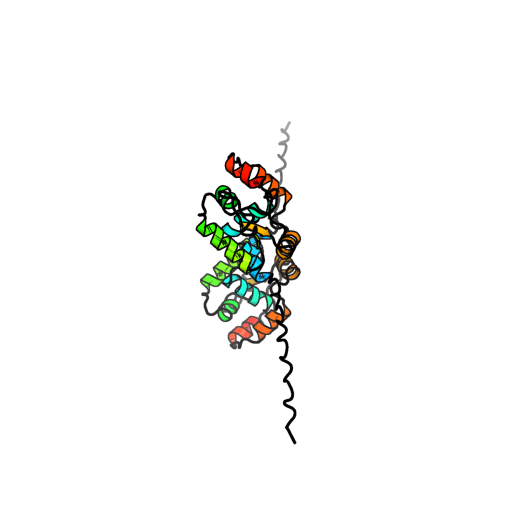2 ? -7.445 -34.781 -8.469 1 84.31 92 ILE A O 1
ATOM 703 N N . ARG A 1 93 ? -8.055 -36.969 -8.656 1 88.88 93 ARG A N 1
ATOM 704 C CA . ARG A 1 93 ? -7.43 -37.281 -7.375 1 88.88 93 ARG A CA 1
ATOM 705 C C . ARG A 1 93 ? -5.938 -36.938 -7.402 1 88.88 93 ARG A C 1
ATOM 707 O O . ARG A 1 93 ? -5.25 -37.25 -8.383 1 88.88 93 ARG A O 1
ATOM 714 N N . GLY A 1 94 ? -5.438 -36.312 -6.371 1 91.12 94 GLY A N 1
ATOM 715 C CA . GLY A 1 94 ? -4.02 -36 -6.254 1 91.12 94 GLY A CA 1
ATOM 716 C C . GLY A 1 94 ? -3.629 -34.688 -6.875 1 91.12 94 GLY A C 1
ATOM 717 O O . GLY A 1 94 ? -2.469 -34.281 -6.805 1 91.12 94 GLY A O 1
ATOM 718 N N . TYR A 1 95 ? -4.605 -34.094 -7.516 1 94.88 95 TYR A N 1
ATOM 719 C CA . TYR A 1 95 ? -4.316 -32.812 -8.148 1 94.88 95 TYR A CA 1
ATOM 720 C C . TYR A 1 95 ? -5.156 -31.688 -7.527 1 94.88 95 TYR A C 1
ATOM 722 O O . TYR A 1 95 ? -6.262 -31.938 -7.035 1 94.88 95 TYR A O 1
ATOM 730 N N . PRO A 1 96 ? -4.559 -30.547 -7.574 1 95.81 96 PRO A N 1
ATOM 731 C CA . PRO A 1 96 ? -5.336 -29.438 -7.027 1 95.81 96 PRO A CA 1
ATOM 732 C C . PRO A 1 96 ? -6.578 -29.109 -7.855 1 95.81 96 PRO A C 1
ATOM 734 O O . PRO A 1 96 ? -6.574 -29.297 -9.078 1 95.81 96 PRO A O 1
ATOM 737 N N . TYR A 1 97 ? -7.574 -28.578 -7.129 1 94.81 97 TYR A N 1
ATOM 738 C CA . TYR A 1 97 ? -8.797 -28.234 -7.844 1 94.81 97 TYR A CA 1
ATOM 739 C C . TYR A 1 97 ? -9.023 -26.734 -7.836 1 94.81 97 TYR A C 1
ATOM 741 O O . TYR A 1 97 ? -9.914 -26.219 -8.523 1 94.81 97 TYR A O 1
ATOM 749 N N . GLN A 1 98 ? -8.266 -26.031 -7.039 1 96.5 98 GLN A N 1
ATOM 750 C CA . GLN A 1 98 ? -8.375 -24.578 -6.977 1 96.5 98 GLN A CA 1
ATOM 751 C C . GLN A 1 98 ? -7.102 -23.906 -7.488 1 96.5 98 GLN A C 1
ATOM 753 O O . GLN A 1 98 ? -5.996 -24.359 -7.203 1 96.5 98 GLN A O 1
ATOM 758 N N . PHE A 1 99 ? -7.336 -22.859 -8.211 1 98.38 99 PHE A N 1
ATOM 759 C CA . PHE A 1 99 ? -6.273 -22.031 -8.758 1 98.38 99 PHE A CA 1
ATOM 760 C C . PHE A 1 99 ? -6.594 -20.547 -8.547 1 98.38 99 PHE A C 1
ATOM 762 O O . PHE A 1 99 ? -7.754 -20.188 -8.367 1 98.38 99 PHE A O 1
ATOM 769 N N . PHE A 1 100 ? -5.551 -19.734 -8.562 1 98.75 100 PHE A N 1
ATOM 770 C CA . PHE A 1 100 ? -5.727 -18.328 -8.188 1 98.75 100 PHE A CA 1
ATOM 771 C C . PHE A 1 100 ? -5.168 -17.406 -9.266 1 98.75 100 PHE A C 1
ATOM 773 O O . PHE A 1 100 ? -4.023 -17.562 -9.695 1 98.75 100 PHE A O 1
ATOM 780 N N . GLU A 1 101 ? -5.949 -16.453 -9.648 1 98.69 101 GLU A N 1
ATOM 781 C CA . GLU A 1 101 ? -5.605 -15.523 -10.727 1 98.69 101 GLU A CA 1
ATOM 782 C C . GLU A 1 101 ? -5.844 -14.07 -10.305 1 98.69 101 GLU A C 1
ATOM 784 O O . GLU A 1 101 ? -6.766 -13.789 -9.539 1 98.69 101 GLU A O 1
ATOM 789 N N . LEU A 1 102 ? -4.992 -13.156 -10.812 1 98.44 102 LEU A N 1
ATOM 790 C CA . LEU A 1 102 ? -5.281 -11.734 -10.617 1 98.44 102 LEU A CA 1
ATOM 791 C C . LEU A 1 102 ? -6.578 -11.344 -11.312 1 98.44 102 LEU A C 1
ATOM 793 O O . LEU A 1 102 ? -6.84 -11.781 -12.438 1 98.44 102 LEU A O 1
ATOM 797 N N . THR A 1 103 ? -7.34 -10.539 -10.648 1 98.56 103 THR A N 1
ATOM 798 C CA . THR A 1 103 ? -8.484 -9.969 -11.352 1 98.56 103 THR A CA 1
ATOM 799 C C . THR A 1 103 ? -8.031 -8.945 -12.391 1 98.56 103 THR A C 1
ATOM 801 O O . THR A 1 103 ? -6.934 -8.406 -12.297 1 98.56 103 THR A O 1
ATOM 804 N N . PRO A 1 104 ? -8.906 -8.727 -13.367 1 98 104 PRO A N 1
ATOM 805 C CA . PRO A 1 104 ? -8.562 -7.684 -14.336 1 98 104 PRO A CA 1
ATOM 806 C C . PRO A 1 104 ? -8.367 -6.316 -13.695 1 98 104 PRO A C 1
ATOM 808 O O . PRO A 1 104 ? -7.496 -5.551 -14.117 1 98 104 PRO A O 1
ATOM 811 N N . GLU A 1 105 ? -9.133 -5.945 -12.672 1 98.06 105 GLU A N 1
ATOM 812 C CA . GLU A 1 105 ? -9.008 -4.672 -11.977 1 98.06 105 GLU A CA 1
ATOM 813 C C . GLU A 1 105 ? -7.652 -4.555 -11.281 1 98.06 105 GLU A C 1
ATOM 815 O O . GLU A 1 105 ? -7.012 -3.502 -11.336 1 98.06 105 GLU A O 1
ATOM 820 N N . ALA A 1 106 ? -7.27 -5.637 -10.664 1 98.62 106 ALA A N 1
ATOM 821 C CA . ALA A 1 106 ? -5.98 -5.648 -9.977 1 98.62 106 ALA A CA 1
ATOM 822 C C . ALA A 1 106 ? -4.832 -5.523 -10.977 1 98.62 106 ALA A C 1
ATOM 824 O O . ALA A 1 106 ? -3.871 -4.785 -10.734 1 98.62 106 ALA A O 1
ATOM 825 N N . ARG A 1 107 ? -4.934 -6.242 -12.062 1 98.44 107 ARG A N 1
ATOM 826 C CA . ARG A 1 107 ? -3.908 -6.16 -13.094 1 98.44 107 ARG A CA 1
ATOM 827 C C . ARG A 1 107 ? -3.764 -4.734 -13.609 1 98.44 107 ARG A C 1
ATOM 829 O O . ARG A 1 107 ? -2.648 -4.23 -13.758 1 98.44 107 ARG A O 1
ATOM 836 N N . GLU A 1 108 ? -4.828 -4.09 -13.844 1 98.06 108 GLU A N 1
ATOM 837 C CA . GLU A 1 108 ? -4.797 -2.701 -14.297 1 98.06 108 GLU A CA 1
ATOM 838 C C . GLU A 1 108 ? -4.164 -1.791 -13.25 1 98.06 108 GLU A C 1
ATOM 840 O O . GLU A 1 108 ? -3.338 -0.938 -13.578 1 98.06 108 GLU A O 1
ATOM 845 N N . LEU A 1 109 ? -4.559 -1.949 -12.047 1 97.94 109 LEU A N 1
ATOM 846 C CA . LEU A 1 109 ? -4.02 -1.177 -10.93 1 97.94 109 LEU A CA 1
ATOM 847 C C . LEU A 1 109 ? -2.504 -1.317 -10.852 1 97.94 109 LEU A C 1
ATOM 849 O O . LEU A 1 109 ? -1.79 -0.32 -10.727 1 97.94 109 LEU A O 1
ATOM 853 N N . PHE A 1 110 ? -2.008 -2.482 -10.938 1 98.5 110 PHE A N 1
ATOM 854 C CA . PHE A 1 110 ? -0.577 -2.732 -10.82 1 98.5 110 PHE A CA 1
ATOM 855 C C . PHE A 1 110 ? 0.167 -2.195 -12.039 1 98.5 110 PHE A C 1
ATOM 857 O O . PHE A 1 110 ? 1.227 -1.58 -11.906 1 98.5 110 PHE A O 1
ATOM 864 N N . ASP A 1 111 ? -0.439 -2.367 -13.219 1 97.75 111 ASP A N 1
ATOM 865 C CA . ASP A 1 111 ? 0.214 -1.913 -14.438 1 97.75 111 ASP A CA 1
ATOM 866 C C . ASP A 1 111 ? 0.357 -0.392 -14.453 1 97.75 111 ASP A C 1
ATOM 868 O O . ASP A 1 111 ? 1.424 0.134 -14.781 1 97.75 111 ASP A O 1
ATOM 872 N N . ARG A 1 112 ? -0.623 0.323 -14.07 1 96.88 112 ARG A N 1
ATOM 873 C CA . ARG A 1 112 ? -0.568 1.779 -14.148 1 96.88 112 ARG A CA 1
ATOM 874 C C . ARG A 1 112 ? 0.424 2.342 -13.133 1 96.88 112 ARG A C 1
ATOM 876 O O . ARG A 1 112 ? 0.799 3.514 -13.211 1 96.88 112 ARG A O 1
ATOM 883 N N . ASN A 1 113 ? 0.858 1.546 -12.195 1 97 113 ASN A N 1
ATOM 884 C CA . ASN A 1 113 ? 1.785 2.004 -11.172 1 97 113 ASN A CA 1
ATOM 885 C C . ASN A 1 113 ? 3.143 1.318 -11.289 1 97 113 ASN A C 1
ATOM 887 O O . ASN A 1 113 ? 4.004 1.479 -10.422 1 97 113 ASN A O 1
ATOM 891 N N . GLY A 1 114 ? 3.242 0.486 -12.328 1 96.75 114 GLY A N 1
ATOM 892 C CA . GLY A 1 114 ? 4.512 -0.18 -12.57 1 96.75 114 GLY A CA 1
ATOM 893 C C . GLY A 1 114 ? 4.828 -1.257 -11.547 1 96.75 114 GLY A C 1
ATOM 894 O O . GLY A 1 114 ? 5.996 -1.528 -11.266 1 96.75 114 GLY A O 1
ATOM 895 N N . LEU A 1 115 ? 3.754 -1.751 -10.984 1 97.25 115 LEU A N 1
ATOM 896 C CA . LEU A 1 115 ? 3.926 -2.803 -9.992 1 97.25 115 LEU A CA 1
ATOM 897 C C . LEU A 1 115 ? 3.826 -4.184 -10.633 1 97.25 115 LEU A C 1
ATOM 899 O O . LEU A 1 115 ? 3.004 -4.398 -11.523 1 97.25 115 LEU A O 1
ATOM 903 N N . PHE A 1 116 ? 4.668 -5.105 -10.234 1 97.69 116 PHE A N 1
ATOM 904 C CA . PHE A 1 116 ? 4.668 -6.504 -10.648 1 97.69 116 PHE A CA 1
ATOM 905 C C . PHE A 1 116 ? 4.766 -6.617 -12.172 1 97.69 116 PHE A C 1
ATOM 907 O O . PHE A 1 116 ? 3.893 -7.207 -12.805 1 97.69 116 PHE A O 1
ATOM 914 N N . PRO A 1 117 ? 5.723 -6.086 -12.742 1 97.56 117 PRO A N 1
ATOM 915 C CA . PRO A 1 117 ? 5.883 -6.223 -14.188 1 97.56 117 PRO A CA 1
ATOM 916 C C . PRO A 1 117 ? 5.969 -7.68 -14.641 1 97.56 117 PRO A C 1
ATOM 918 O O . PRO A 1 117 ? 6.797 -8.438 -14.125 1 97.56 117 PRO A O 1
ATOM 921 N N . GLU A 1 118 ? 5.16 -8.039 -15.609 1 97.44 118 GLU A N 1
ATOM 922 C CA . GLU A 1 118 ? 4.941 -9.438 -15.984 1 97.44 118 GLU A CA 1
ATOM 923 C C . GLU A 1 118 ? 6.238 -10.094 -16.453 1 97.44 118 GLU A C 1
ATOM 925 O O . GLU A 1 118 ? 6.594 -11.18 -15.992 1 97.44 118 GLU A O 1
ATOM 930 N N . GLU A 1 119 ? 6.93 -9.406 -17.328 1 97.12 119 GLU A N 1
ATOM 931 C CA . GLU A 1 119 ? 8.117 -10.008 -17.922 1 97.12 119 GLU A CA 1
ATOM 932 C C . GLU A 1 119 ? 9.18 -10.305 -16.875 1 97.12 119 GLU A C 1
ATOM 934 O O . GLU A 1 119 ? 9.812 -11.359 -16.906 1 97.12 119 GLU A O 1
ATOM 939 N N . ALA A 1 120 ? 9.344 -9.367 -15.992 1 97.19 120 ALA A N 1
ATOM 940 C CA . ALA A 1 120 ? 10.336 -9.547 -14.945 1 97.19 120 ALA A CA 1
ATOM 941 C C . ALA A 1 120 ? 9.977 -10.727 -14.039 1 97.19 120 ALA A C 1
ATOM 943 O O . ALA A 1 120 ? 10.836 -11.531 -13.688 1 97.19 120 ALA A O 1
ATOM 944 N N . TRP A 1 121 ? 8.742 -10.867 -13.727 1 97.88 121 TRP A N 1
ATOM 945 C CA . TRP A 1 121 ? 8.344 -11.906 -12.781 1 97.88 121 TRP A CA 1
ATOM 946 C C . TRP A 1 121 ? 8.25 -13.266 -13.477 1 97.88 121 TRP A C 1
ATOM 948 O O . TRP A 1 121 ? 8.484 -14.305 -12.852 1 97.88 121 TRP A O 1
ATOM 958 N N . LYS A 1 122 ? 7.945 -13.281 -14.742 1 98.25 122 LYS A N 1
ATOM 959 C CA . LYS A 1 122 ? 8.023 -14.516 -15.508 1 98.25 122 LYS A CA 1
ATOM 960 C C . LYS A 1 122 ? 9.445 -15.062 -15.531 1 98.25 122 LYS A C 1
ATOM 962 O O . LYS A 1 122 ? 9.664 -16.266 -15.383 1 98.25 122 LYS A O 1
ATOM 967 N N . ARG A 1 123 ? 10.375 -14.18 -15.703 1 98.06 123 ARG A N 1
ATOM 968 C CA . ARG A 1 123 ? 11.781 -14.578 -15.688 1 98.06 123 ARG A CA 1
ATOM 969 C C . ARG A 1 123 ? 12.18 -15.117 -14.32 1 98.06 123 ARG A C 1
ATOM 971 O O . ARG A 1 123 ? 12.867 -16.141 -14.227 1 98.06 123 ARG A O 1
ATOM 978 N N . GLN A 1 124 ? 11.797 -14.398 -13.305 1 97.5 124 GLN A N 1
ATOM 979 C CA . GLN A 1 124 ? 12.102 -14.82 -11.938 1 97.5 124 GLN A CA 1
ATOM 980 C C . GLN A 1 124 ? 11.5 -16.188 -11.633 1 97.5 124 GLN A C 1
ATOM 982 O O . GLN A 1 124 ? 12.156 -17.031 -11.031 1 97.5 124 GLN A O 1
ATOM 987 N N . TYR A 1 125 ? 10.281 -16.359 -12.055 1 98.25 125 TYR A N 1
ATOM 988 C CA . TYR A 1 125 ? 9.578 -17.625 -11.836 1 98.25 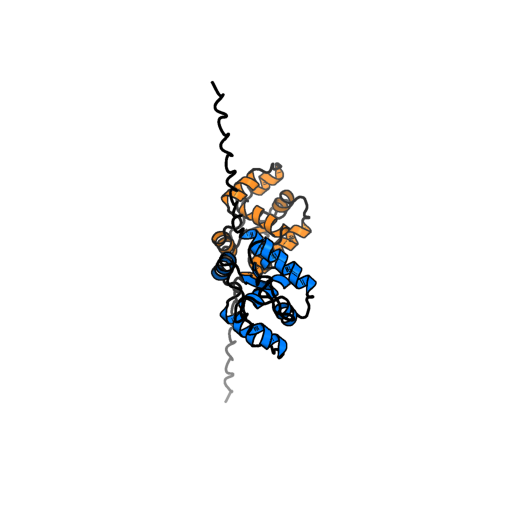125 TYR A CA 1
ATOM 989 C C . TYR A 1 125 ? 10.273 -18.766 -12.57 1 98.25 125 TYR A C 1
ATOM 991 O O . TYR A 1 125 ? 10.422 -19.859 -12.023 1 98.25 125 TYR A O 1
ATOM 999 N N . ALA A 1 126 ? 10.68 -18.5 -13.773 1 97.88 126 ALA A N 1
ATOM 1000 C CA . ALA A 1 126 ? 11.305 -19.5 -14.625 1 97.88 126 ALA A CA 1
ATOM 1001 C C . ALA A 1 126 ? 12.68 -19.891 -14.094 1 97.88 126 ALA A C 1
ATOM 1003 O O . ALA A 1 126 ? 13.172 -21 -14.359 1 97.88 126 ALA A O 1
ATOM 1004 N N . ALA A 1 127 ? 13.203 -19.016 -13.336 1 98.06 127 ALA A N 1
ATOM 1005 C CA . ALA A 1 127 ? 14.57 -19.219 -12.859 1 98.06 127 ALA A CA 1
ATOM 1006 C C . ALA A 1 127 ? 14.609 -20.203 -11.703 1 98.06 127 ALA A C 1
ATOM 1008 O O . ALA A 1 127 ? 15.656 -20.781 -11.406 1 98.06 127 ALA A O 1
ATOM 1009 N N . VAL A 1 128 ? 13.562 -20.422 -11.047 1 98.06 128 VAL A N 1
ATOM 1010 C CA . VAL A 1 128 ? 13.508 -21.328 -9.898 1 98.06 128 VAL A CA 1
ATOM 1011 C C . VAL A 1 128 ? 13.539 -22.781 -10.383 1 98.06 128 VAL A C 1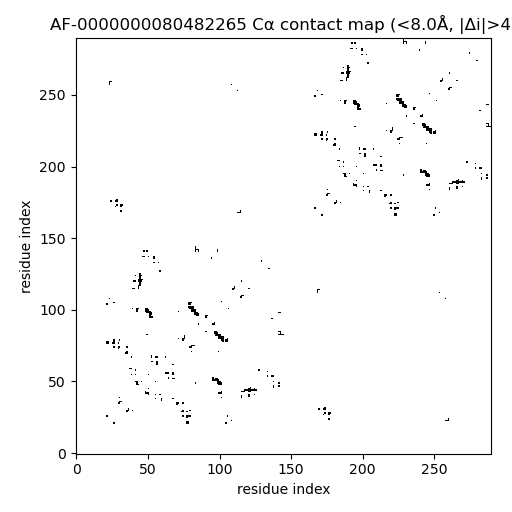
ATOM 1013 O O . VAL A 1 128 ? 12.781 -23.156 -11.281 1 98.06 128 VAL A O 1
ATOM 1016 N N . LYS A 1 129 ? 14.414 -23.531 -9.859 1 98.19 129 LYS A N 1
ATOM 1017 C CA . LYS A 1 129 ? 14.461 -24.953 -10.172 1 98.19 129 LYS A CA 1
ATOM 1018 C C . LYS A 1 129 ? 13.25 -25.672 -9.602 1 98.19 129 LYS A C 1
ATOM 1020 O O . LYS A 1 129 ? 13 -25.625 -8.391 1 98.19 129 LYS A O 1
ATOM 1025 N N . LYS A 1 130 ? 12.617 -26.438 -10.508 1 97.94 130 LYS A N 1
ATOM 1026 C CA . LYS A 1 130 ? 11.375 -27.078 -10.086 1 97.94 130 LYS A CA 1
ATOM 1027 C C . LYS A 1 130 ? 11.523 -28.609 -10.047 1 97.94 130 LYS A C 1
ATOM 1029 O O . LYS A 1 130 ? 12.273 -29.172 -10.836 1 97.94 130 LYS A O 1
ATOM 1034 N N . THR A 1 131 ? 10.891 -29.203 -9.148 1 98.25 131 THR A N 1
ATOM 1035 C CA . THR A 1 131 ? 10.789 -30.656 -9.117 1 98.25 131 THR A CA 1
ATOM 1036 C C . THR A 1 131 ? 9.891 -31.156 -10.242 1 98.25 131 THR A C 1
ATOM 1038 O O . THR A 1 131 ? 9.219 -30.359 -10.906 1 98.25 131 THR A O 1
ATOM 1041 N N . SER A 1 132 ? 9.906 -32.438 -10.469 1 98.12 132 SER A N 1
ATOM 1042 C CA . SER A 1 132 ? 9.031 -33.031 -11.469 1 98.12 132 SER A CA 1
ATOM 1043 C C . SER A 1 132 ? 7.562 -32.812 -11.133 1 98.12 132 SER A C 1
ATOM 1045 O O . SER A 1 132 ? 6.746 -32.562 -12.023 1 98.12 132 SER A O 1
ATOM 1047 N N . ARG A 1 133 ? 7.262 -32.875 -9.891 1 97.94 133 ARG A N 1
ATOM 1048 C CA . ARG A 1 133 ? 5.891 -32.656 -9.438 1 97.94 133 ARG A CA 1
ATOM 1049 C C . ARG A 1 133 ? 5.41 -31.25 -9.766 1 97.94 133 ARG A C 1
ATOM 1051 O O . ARG A 1 133 ? 4.316 -31.078 -10.305 1 97.94 133 ARG A O 1
ATOM 1058 N N . ILE A 1 134 ? 6.191 -30.281 -9.469 1 98.12 134 ILE A N 1
ATOM 1059 C CA . ILE A 1 134 ? 5.812 -28.891 -9.688 1 98.12 134 ILE A CA 1
ATOM 1060 C C . ILE A 1 134 ? 5.699 -28.609 -11.188 1 98.12 134 ILE A C 1
ATOM 1062 O O . ILE A 1 134 ? 4.82 -27.859 -11.625 1 98.12 134 ILE A O 1
ATOM 1066 N N . LYS A 1 135 ? 6.555 -29.266 -11.961 1 98.06 135 LYS A N 1
ATOM 1067 C CA . LYS A 1 135 ? 6.465 -29.125 -13.406 1 98.06 135 LYS A CA 1
ATOM 1068 C C . LYS A 1 135 ? 5.156 -29.719 -13.93 1 98.06 135 LYS A C 1
ATOM 1070 O O . LYS A 1 135 ? 4.543 -29.156 -14.844 1 98.06 135 LYS A O 1
ATOM 1075 N N . GLU A 1 136 ? 4.852 -30.797 -13.336 1 97.19 136 GLU A N 1
ATOM 1076 C CA . GLU A 1 136 ? 3.582 -31.422 -13.695 1 97.19 136 GLU A CA 1
ATOM 1077 C C . GLU A 1 136 ? 2.408 -30.5 -13.367 1 97.19 136 GLU A C 1
ATOM 1079 O O . GLU A 1 136 ? 1.522 -30.297 -14.195 1 97.19 136 GLU A O 1
ATOM 1084 N N . LEU A 1 137 ? 2.42 -29.922 -12.258 1 97.75 137 LEU A N 1
ATOM 1085 C CA . LEU A 1 137 ? 1.346 -29.031 -11.836 1 97.75 137 LEU A CA 1
ATOM 1086 C C . LEU A 1 137 ? 1.279 -27.797 -12.727 1 97.75 137 LEU A C 1
ATOM 1088 O O . LEU A 1 137 ? 0.191 -27.344 -13.102 1 97.75 137 LEU A O 1
ATOM 1092 N N . GLU A 1 138 ? 2.398 -27.312 -13.055 1 97.12 138 GLU A N 1
ATOM 1093 C CA . GLU A 1 138 ? 2.508 -26.109 -13.875 1 97.12 138 GLU A CA 1
ATOM 1094 C C . GLU A 1 138 ? 1.867 -26.312 -15.25 1 97.12 138 GLU A C 1
ATOM 1096 O O . GLU A 1 138 ? 1.35 -25.375 -15.844 1 97.12 138 GLU A O 1
ATOM 1101 N N . SER A 1 139 ? 1.918 -27.484 -15.719 1 95 139 SER A N 1
ATOM 1102 C CA . SER A 1 139 ? 1.463 -27.797 -17.062 1 95 139 SER A CA 1
ATOM 1103 C C . SER A 1 139 ? -0.003 -28.219 -17.078 1 95 139 SER A C 1
ATOM 1105 O O . SER A 1 139 ? -0.61 -28.359 -18.141 1 95 139 SER A O 1
ATOM 1107 N N . MET A 1 140 ? -0.528 -28.375 -15.914 1 94.38 140 MET A N 1
ATOM 1108 C CA . MET A 1 140 ? -1.919 -28.797 -15.805 1 94.38 140 MET A CA 1
ATOM 1109 C C . MET A 1 140 ? -2.861 -27.734 -16.359 1 94.38 140 MET A C 1
ATOM 1111 O O . MET A 1 140 ? -2.67 -26.547 -16.109 1 94.38 140 MET A O 1
ATOM 1115 N N . PRO A 1 141 ? -3.941 -28.234 -17.047 1 93.38 141 PRO A N 1
ATOM 1116 C CA . PRO A 1 141 ? -4.926 -27.25 -17.5 1 93.38 141 PRO A CA 1
ATOM 1117 C C . PRO A 1 141 ? -5.594 -26.5 -16.344 1 93.38 141 PRO A C 1
ATOM 1119 O O . PRO A 1 141 ? -5.66 -27.031 -15.227 1 93.38 141 PRO A O 1
ATOM 1122 N N . ARG A 1 142 ? -6 -25.344 -16.609 1 95.62 142 ARG A N 1
ATOM 1123 C CA . ARG A 1 142 ? -6.727 -24.531 -15.633 1 95.62 142 ARG A CA 1
ATOM 1124 C C . ARG A 1 142 ? -8.211 -24.453 -15.977 1 95.62 142 ARG A C 1
ATOM 1126 O O . ARG A 1 142 ? -8.586 -24.547 -17.156 1 95.62 142 ARG A O 1
ATOM 1133 N N . PRO A 1 143 ? -8.977 -24.328 -14.914 1 92.94 143 PRO A N 1
ATOM 1134 C CA . PRO A 1 143 ? -10.406 -24.141 -15.18 1 92.94 143 PRO A CA 1
ATOM 1135 C C . PRO A 1 143 ? -10.695 -22.891 -15.992 1 92.94 143 PRO A C 1
ATOM 1137 O O . PRO A 1 143 ? -9.914 -21.922 -15.961 1 92.94 143 PRO A O 1
ATOM 1140 N N . ASP A 1 144 ? -11.812 -22.891 -16.797 1 82.69 144 ASP A N 1
ATOM 1141 C CA . ASP A 1 144 ? -12.25 -21.703 -17.5 1 82.69 144 ASP A CA 1
ATOM 1142 C C . ASP A 1 144 ? -12.695 -20.609 -16.531 1 82.69 144 ASP A C 1
ATOM 1144 O O . ASP A 1 144 ? -13.281 -20.906 -15.492 1 82.69 144 ASP A O 1
ATOM 1148 N N . ALA A 1 145 ? -12.227 -19.484 -16.781 1 71.94 145 ALA A N 1
ATOM 1149 C CA . ALA A 1 145 ? -12.648 -18.359 -15.945 1 71.94 145 ALA A CA 1
ATOM 1150 C C . ALA A 1 145 ? -14.133 -18.062 -16.125 1 71.94 145 ALA A C 1
ATOM 1152 O O . ALA A 1 145 ? -14.695 -18.281 -17.203 1 71.94 145 ALA A O 1
ATOM 1153 N N . MET B 1 1 ? 68.062 19.484 -15.398 1 28.7 1 MET B N 1
ATOM 1154 C CA . MET B 1 1 ? 66.812 19.344 -16.125 1 28.7 1 MET B CA 1
ATOM 1155 C C . MET B 1 1 ? 65.688 18.969 -15.188 1 28.7 1 MET B C 1
ATOM 1157 O O . MET B 1 1 ? 65.688 17.906 -14.57 1 28.7 1 MET B O 1
ATOM 1161 N N . LYS B 1 2 ? 65.125 19.953 -14.469 1 33.78 2 LYS B N 1
ATOM 1162 C CA . LYS B 1 2 ? 64.125 19.922 -13.406 1 33.78 2 LYS B CA 1
ATOM 1163 C C . LYS B 1 2 ? 62.812 19.297 -13.898 1 33.78 2 LYS B C 1
ATOM 1165 O O . LYS B 1 2 ? 62.281 19.734 -14.922 1 33.78 2 LYS B O 1
ATOM 1170 N N . PRO B 1 3 ? 62.594 18.047 -13.555 1 29.59 3 PRO B N 1
ATOM 1171 C CA . PRO B 1 3 ? 61.406 17.344 -14.031 1 29.59 3 PRO B CA 1
ATOM 1172 C C . PRO B 1 3 ? 60.125 18.078 -13.688 1 29.59 3 PRO B C 1
ATOM 1174 O O . PRO B 1 3 ? 60 18.656 -12.609 1 29.59 3 PRO B O 1
ATOM 1177 N N . LYS B 1 4 ? 59.438 18.734 -14.711 1 35.25 4 LYS B N 1
ATOM 1178 C CA . LYS B 1 4 ? 58.125 19.438 -14.617 1 35.25 4 LYS B CA 1
ATOM 1179 C C . LYS B 1 4 ? 57.094 18.547 -13.953 1 35.25 4 LYS B C 1
ATOM 1181 O O . LYS B 1 4 ? 56.844 17.422 -14.375 1 35.25 4 LYS B O 1
ATOM 1186 N N . THR B 1 5 ? 56.844 18.719 -12.625 1 36.59 5 THR B N 1
ATOM 1187 C CA . THR B 1 5 ? 55.844 18.094 -11.789 1 36.59 5 THR B CA 1
ATOM 1188 C C . THR B 1 5 ? 54.438 18.312 -12.391 1 36.59 5 THR B C 1
ATOM 1190 O O . THR B 1 5 ? 54.031 19.453 -12.633 1 36.59 5 THR B O 1
ATOM 1193 N N . GLU B 1 6 ? 54.031 17.453 -13.344 1 36.53 6 GLU B N 1
ATOM 1194 C CA . GLU B 1 6 ? 52.688 17.438 -13.891 1 36.53 6 GLU B CA 1
ATOM 1195 C C . GLU B 1 6 ? 51.625 17.5 -12.789 1 36.53 6 GLU B C 1
ATOM 1197 O O . GLU B 1 6 ? 51.688 16.719 -11.828 1 36.53 6 GLU B O 1
ATOM 1202 N N . SER B 1 7 ? 51.125 18.703 -12.469 1 34.94 7 SER B N 1
ATOM 1203 C CA . SER B 1 7 ? 49.969 18.922 -11.586 1 34.94 7 SER B CA 1
ATOM 1204 C C . SER B 1 7 ? 48.812 18.016 -11.953 1 34.94 7 SER B C 1
ATOM 1206 O O . SER B 1 7 ? 48.344 18.047 -13.086 1 34.94 7 SER B O 1
ATOM 1208 N N . VAL B 1 8 ? 48.75 16.828 -11.398 1 33.09 8 VAL B N 1
ATOM 1209 C CA . VAL B 1 8 ? 47.562 15.969 -11.453 1 33.09 8 VAL B CA 1
ATOM 1210 C C . VAL B 1 8 ? 46.344 16.797 -11.125 1 33.09 8 VAL B C 1
ATOM 1212 O O . VAL B 1 8 ? 46.25 17.391 -10.047 1 33.09 8 VAL B O 1
ATOM 1215 N N . ALA B 1 9 ? 45.719 17.391 -12.141 1 35.12 9 ALA B N 1
ATOM 1216 C CA . ALA B 1 9 ? 44.375 17.984 -12.039 1 35.12 9 ALA B CA 1
ATOM 1217 C C . ALA B 1 9 ? 43.469 17.125 -11.172 1 35.12 9 ALA B C 1
ATOM 1219 O O . ALA B 1 9 ? 43.469 15.891 -11.297 1 35.12 9 ALA B O 1
ATOM 1220 N N . GLY B 1 10 ? 43.312 17.531 -9.93 1 32.28 10 GLY B N 1
ATOM 1221 C CA . GLY B 1 10 ? 42.281 16.984 -9.039 1 32.28 10 GLY B CA 1
ATOM 1222 C C . GLY B 1 10 ? 40.969 16.703 -9.734 1 32.28 10 GLY B C 1
ATOM 1223 O O . GLY B 1 10 ? 40.438 17.562 -10.438 1 32.28 10 GLY B O 1
ATOM 1224 N N . ASN B 1 11 ? 40.844 15.5 -10.352 1 36.41 11 ASN B N 1
ATOM 1225 C CA . ASN B 1 11 ? 39.562 14.984 -10.812 1 36.41 11 ASN B CA 1
ATOM 1226 C C . ASN B 1 11 ? 38.438 15.438 -9.914 1 36.41 11 ASN B C 1
ATOM 1228 O O . ASN B 1 11 ? 38.469 15.203 -8.703 1 36.41 11 ASN B O 1
ATOM 1232 N N . GLY B 1 12 ? 37.906 16.656 -10.125 1 33.81 12 GLY B N 1
ATOM 1233 C CA . GLY B 1 12 ? 36.594 17 -9.562 1 33.81 12 GLY B CA 1
ATOM 1234 C C . GLY B 1 12 ? 35.656 15.812 -9.492 1 33.81 12 GLY B C 1
ATOM 1235 O O . GLY B 1 12 ? 35.312 15.227 -10.523 1 33.81 12 GLY B O 1
ATOM 1236 N N . GLY B 1 13 ? 35.844 14.93 -8.547 1 36.97 13 GLY B N 1
ATOM 1237 C CA . GLY B 1 13 ? 34.812 13.977 -8.211 1 36.97 13 GLY B CA 1
ATOM 1238 C C . GLY B 1 13 ? 33.406 14.547 -8.367 1 36.97 13 GLY B C 1
ATOM 1239 O O . GLY B 1 13 ? 33.031 15.469 -7.637 1 36.97 13 GLY B O 1
ATOM 1240 N N . GLY B 1 14 ? 32.969 14.789 -9.617 1 36.88 14 GLY B N 1
ATOM 1241 C CA . GLY B 1 14 ? 31.547 15.016 -9.789 1 36.88 14 GLY B CA 1
ATOM 1242 C C . GLY B 1 14 ? 30.703 14.188 -8.836 1 36.88 14 GLY B C 1
ATOM 1243 O O . GLY B 1 14 ? 30.844 12.961 -8.781 1 36.88 14 GLY B O 1
ATOM 1244 N N . VAL B 1 15 ? 30.438 14.664 -7.648 1 37.66 15 VAL B N 1
ATOM 1245 C CA . VAL B 1 15 ? 29.312 14.125 -6.883 1 37.66 15 VAL B CA 1
ATOM 1246 C C . VAL B 1 15 ? 28.156 13.789 -7.82 1 37.66 15 VAL B C 1
ATOM 1248 O O . VAL B 1 15 ? 27.609 14.68 -8.477 1 37.66 15 VAL B O 1
ATOM 1251 N N . THR B 1 16 ? 28.281 12.781 -8.609 1 40.78 16 THR B N 1
ATOM 1252 C CA . THR B 1 16 ? 27.047 12.258 -9.172 1 40.78 16 THR B CA 1
ATOM 1253 C C . THR B 1 16 ? 25.906 12.367 -8.172 1 40.78 16 THR B C 1
ATOM 1255 O O . THR B 1 16 ? 25.984 11.828 -7.066 1 40.78 16 THR B O 1
ATOM 1258 N N . ASP B 1 17 ? 25.281 13.492 -7.84 1 41.38 17 ASP B N 1
ATOM 1259 C CA . ASP B 1 17 ? 23.969 13.617 -7.223 1 41.38 17 ASP B CA 1
ATOM 1260 C C . ASP B 1 17 ? 23.094 12.406 -7.555 1 41.38 17 ASP B C 1
ATOM 1262 O O . ASP B 1 17 ? 22.547 12.312 -8.656 1 41.38 17 ASP B O 1
ATOM 1266 N N . THR B 1 18 ? 23.312 11.219 -7.242 1 42.88 18 THR B N 1
ATOM 1267 C CA . THR B 1 18 ? 22.453 10.047 -7.305 1 42.88 18 THR B CA 1
ATOM 1268 C C . THR B 1 18 ? 21.031 10.383 -6.855 1 42.88 18 THR B C 1
ATOM 1270 O O . THR B 1 18 ? 20.734 10.383 -5.656 1 42.88 18 THR B O 1
ATOM 1273 N N . LYS B 1 19 ? 20.344 11.477 -7.258 1 48.59 19 LYS B N 1
ATOM 1274 C CA . LYS B 1 19 ? 18.906 11.672 -7.031 1 48.59 19 LYS B CA 1
ATOM 1275 C C . LYS B 1 19 ? 18.172 10.336 -6.996 1 48.59 19 LYS B C 1
ATOM 1277 O O . LYS B 1 19 ? 18.109 9.625 -8.008 1 48.59 19 LYS B O 1
ATOM 1282 N N . SER B 1 20 ? 18.156 9.617 -5.914 1 68.12 20 SER B N 1
ATOM 1283 C CA . SER B 1 20 ? 17.469 8.344 -5.688 1 68.12 20 SER B CA 1
ATOM 1284 C C . SER B 1 20 ? 16.062 8.359 -6.277 1 68.12 20 SER B C 1
ATOM 1286 O O . SER B 1 20 ? 15.281 9.266 -6 1 68.12 20 SER B O 1
ATOM 1288 N N . GLU B 1 21 ? 15.711 7.766 -7.453 1 87.69 21 GLU B N 1
ATOM 1289 C CA . GLU B 1 21 ? 14.453 7.633 -8.18 1 87.69 21 GLU B CA 1
ATOM 1290 C C . GLU B 1 21 ? 13.305 7.254 -7.246 1 87.69 21 GLU B C 1
ATOM 1292 O O . GLU B 1 21 ? 13.484 6.422 -6.352 1 87.69 21 GLU B O 1
ATOM 1297 N N . PHE B 1 22 ? 12.312 8.117 -7.223 1 95.06 22 PHE B N 1
ATOM 1298 C CA . PHE B 1 22 ? 11.094 7.84 -6.469 1 95.06 22 PHE B CA 1
ATOM 1299 C C . PHE B 1 22 ? 10.625 6.406 -6.707 1 95.06 22 PHE B C 1
ATOM 1301 O O . PHE B 1 22 ? 10.344 6.023 -7.844 1 95.06 22 PHE B O 1
ATOM 1308 N N . ASP B 1 23 ? 10.578 5.633 -5.703 1 96.56 23 ASP B N 1
ATOM 1309 C CA . ASP B 1 23 ? 10.188 4.227 -5.773 1 96.56 23 ASP B CA 1
ATOM 1310 C C . ASP B 1 23 ? 8.719 4.051 -5.398 1 96.56 23 ASP B C 1
ATOM 1312 O O . ASP B 1 23 ? 8.367 4.066 -4.219 1 96.56 23 ASP B O 1
ATOM 1316 N N . THR B 1 24 ? 7.914 3.811 -6.43 1 96.75 24 THR B N 1
ATOM 1317 C CA . THR B 1 24 ? 6.465 3.713 -6.273 1 96.75 24 THR B CA 1
ATOM 1318 C C . THR B 1 24 ? 6.102 2.59 -5.309 1 96.75 24 THR B C 1
ATOM 1320 O O . THR B 1 24 ? 5.219 2.754 -4.465 1 96.75 24 THR B O 1
ATOM 1323 N N . TRP B 1 25 ? 6.797 1.491 -5.359 1 94.88 25 TRP B N 1
ATOM 1324 C CA . TRP B 1 25 ? 6.508 0.351 -4.496 1 94.88 25 TRP B CA 1
ATOM 1325 C C . TRP B 1 25 ? 6.746 0.701 -3.033 1 94.88 25 TRP B C 1
ATOM 1327 O O . TRP B 1 25 ? 5.863 0.526 -2.193 1 94.88 25 TRP B O 1
ATOM 1337 N N . ARG B 1 26 ? 7.824 1.249 -2.773 1 96.12 26 ARG B N 1
ATOM 1338 C CA . ARG B 1 26 ? 8.164 1.598 -1.398 1 96.12 26 ARG B CA 1
ATOM 1339 C C . ARG B 1 26 ? 7.238 2.688 -0.866 1 96.12 26 ARG B C 1
ATOM 1341 O O . ARG B 1 26 ? 6.828 2.648 0.296 1 96.12 26 ARG B O 1
ATOM 1348 N N . ALA B 1 27 ? 6.922 3.627 -1.738 1 98.31 27 ALA B N 1
ATOM 1349 C CA . ALA B 1 27 ? 6.016 4.703 -1.347 1 98.31 27 ALA B CA 1
ATOM 1350 C C . ALA B 1 27 ? 4.648 4.152 -0.946 1 98.31 27 ALA B C 1
ATOM 1352 O O . ALA B 1 27 ? 4.113 4.512 0.107 1 98.31 27 ALA B O 1
ATOM 1353 N N . LEU B 1 28 ? 4.148 3.229 -1.759 1 97.38 28 LEU B N 1
ATOM 1354 C CA . LEU B 1 28 ? 2.83 2.668 -1.482 1 97.38 28 LEU B CA 1
ATOM 1355 C C . LEU B 1 28 ? 2.869 1.759 -0.259 1 97.38 28 LEU B C 1
ATOM 1357 O O . LEU B 1 28 ? 1.97 1.803 0.582 1 97.38 28 LEU B O 1
ATOM 1361 N N . GLN B 1 29 ? 3.918 1.04 -0.127 1 96.25 29 GLN B N 1
ATOM 1362 C CA . GLN B 1 29 ? 4.09 0.14 1.008 1 96.25 29 GLN B CA 1
ATOM 1363 C C . GLN B 1 29 ? 4.051 0.904 2.328 1 96.25 29 GLN B C 1
ATOM 1365 O O . GLN B 1 29 ? 3.418 0.463 3.289 1 96.25 29 GLN B O 1
ATOM 1370 N N . ARG B 1 30 ? 4.664 2.039 2.326 1 97.31 30 ARG B N 1
ATOM 1371 C CA . ARG B 1 30 ? 4.762 2.809 3.562 1 97.31 30 ARG B CA 1
ATOM 1372 C C . ARG B 1 30 ? 3.531 3.686 3.764 1 97.31 30 ARG B C 1
ATOM 1374 O O . ARG B 1 30 ? 3.09 3.896 4.895 1 97.31 30 ARG B O 1
ATOM 1381 N N . ALA B 1 31 ? 2.947 4.156 2.686 1 97.62 31 ALA B N 1
ATOM 1382 C CA . ALA B 1 31 ? 1.862 5.129 2.75 1 97.62 31 ALA B CA 1
ATOM 1383 C C . ALA B 1 31 ? 0.546 4.461 3.139 1 97.62 31 ALA B C 1
ATOM 1385 O O . ALA B 1 31 ? -0.363 5.121 3.65 1 97.62 31 ALA B O 1
ATOM 1386 N N . THR B 1 32 ? 0.447 3.15 2.908 1 94.19 32 THR B N 1
ATOM 1387 C CA . THR B 1 32 ? -0.869 2.543 3.07 1 94.19 32 THR B CA 1
ATOM 1388 C C . THR B 1 32 ? -0.995 1.883 4.441 1 94.19 32 THR B C 1
ATOM 1390 O O . THR B 1 32 ? -1.961 1.162 4.703 1 94.19 32 THR B O 1
ATOM 1393 N N . ASN B 1 33 ? -0.009 2.111 5.312 1 93.81 33 ASN B N 1
ATOM 1394 C CA . ASN B 1 33 ? -0.222 1.869 6.738 1 93.81 33 ASN B CA 1
ATOM 1395 C C . ASN B 1 33 ? -1.286 2.801 7.309 1 93.81 33 ASN B C 1
ATOM 1397 O O . ASN B 1 33 ? -1.31 3.992 6.996 1 93.81 33 ASN B O 1
ATOM 1401 N N . LYS B 1 34 ? -2.082 2.293 8.109 1 94.19 34 LYS B N 1
ATOM 1402 C CA . LYS B 1 34 ? -3.234 3.064 8.562 1 94.19 34 LYS B CA 1
ATOM 1403 C C . LYS B 1 34 ? -2.797 4.363 9.227 1 94.19 34 LYS B C 1
ATOM 1405 O O . LYS B 1 34 ? -3.328 5.434 8.922 1 94.19 34 LYS B O 1
ATOM 1410 N N . LYS B 1 35 ? -1.895 4.305 10.133 1 97.38 35 LYS B N 1
ATOM 1411 C CA . LYS B 1 35 ? -1.477 5.488 10.883 1 97.38 35 LYS B CA 1
ATOM 1412 C C . LYS B 1 35 ? -0.803 6.508 9.969 1 97.38 35 LYS B C 1
ATOM 1414 O O . LYS B 1 35 ? -1.039 7.711 10.094 1 97.38 35 LYS B O 1
ATOM 1419 N N . ARG B 1 36 ? 0.001 6.078 9.047 1 98.31 36 ARG B N 1
ATOM 1420 C CA . ARG B 1 36 ? 0.654 6.992 8.117 1 98.31 36 ARG B CA 1
ATOM 1421 C C . ARG B 1 36 ? -0.349 7.574 7.125 1 98.31 36 ARG B C 1
ATOM 1423 O O . ARG B 1 36 ? -0.225 8.727 6.711 1 98.31 36 ARG B O 1
ATOM 1430 N N . ALA B 1 37 ? -1.27 6.742 6.762 1 98 37 ALA B N 1
ATOM 1431 C CA . ALA B 1 37 ? -2.332 7.234 5.887 1 98 37 ALA B CA 1
ATOM 1432 C C . ALA B 1 37 ? -3.115 8.359 6.559 1 98 37 ALA B C 1
ATOM 1434 O O . ALA B 1 37 ? -3.482 9.344 5.91 1 98 37 ALA B O 1
ATOM 1435 N N . ASP B 1 38 ? -3.361 8.211 7.836 1 97.94 38 ASP B N 1
ATOM 1436 C CA . ASP B 1 38 ? -4.059 9.266 8.562 1 97.94 38 ASP B CA 1
ATOM 1437 C C . ASP B 1 38 ? -3.248 10.562 8.57 1 97.94 38 ASP B C 1
ATOM 1439 O O . ASP B 1 38 ? -3.803 11.648 8.398 1 97.94 38 ASP B O 1
ATOM 1443 N N . ILE B 1 39 ? -2.014 10.438 8.766 1 98.81 39 ILE B N 1
ATOM 1444 C CA . ILE B 1 39 ? -1.122 11.594 8.758 1 98.81 39 ILE B CA 1
ATOM 1445 C C . ILE B 1 39 ? -1.116 12.234 7.371 1 98.81 39 ILE B C 1
ATOM 1447 O O . ILE B 1 39 ? -1.216 13.453 7.246 1 98.81 39 ILE B O 1
ATOM 1451 N N . ILE B 1 40 ? -0.987 11.391 6.348 1 98.88 40 ILE B N 1
ATOM 1452 C CA . ILE B 1 40 ? -1.005 11.883 4.977 1 98.88 40 ILE B CA 1
ATOM 1453 C C . ILE B 1 40 ? -2.32 12.617 4.711 1 98.88 40 ILE B C 1
ATOM 1455 O O . ILE B 1 40 ? -2.328 13.688 4.105 1 98.88 40 ILE B O 1
ATOM 1459 N N . ALA B 1 41 ? -3.367 12.102 5.199 1 98.69 41 ALA B N 1
ATOM 1460 C CA . ALA B 1 41 ? -4.68 12.719 5.039 1 98.69 41 ALA B CA 1
ATOM 1461 C C . ALA B 1 41 ? -4.703 14.109 5.668 1 98.69 41 ALA B C 1
ATOM 1463 O O . ALA B 1 41 ? -5.262 15.047 5.094 1 98.69 41 ALA B O 1
ATOM 1464 N N . ASP B 1 42 ? -4.121 14.219 6.809 1 98.75 42 ASP B N 1
ATOM 1465 C CA . ASP B 1 42 ? -4.047 15.508 7.488 1 98.75 42 ASP B CA 1
ATOM 1466 C C . ASP B 1 42 ? -3.209 16.5 6.688 1 98.75 42 ASP B C 1
ATOM 1468 O O . ASP B 1 42 ? -3.547 17.688 6.609 1 98.75 42 ASP B O 1
ATOM 1472 N N . ILE B 1 43 ? -2.117 16 6.141 1 98.81 43 ILE B N 1
ATOM 1473 C CA . ILE B 1 43 ? -1.262 16.859 5.332 1 98.81 43 ILE B CA 1
ATOM 1474 C C . ILE B 1 43 ? -2.035 17.359 4.113 1 98.81 43 ILE B C 1
ATOM 1476 O O . ILE B 1 43 ? -2.025 18.562 3.809 1 98.81 43 ILE B O 1
ATOM 1480 N N . VAL B 1 44 ? -2.73 16.516 3.463 1 98.75 44 VAL B N 1
ATOM 1481 C CA . VAL B 1 44 ? -3.494 16.828 2.26 1 98.75 44 VAL B CA 1
ATOM 1482 C C . VAL B 1 44 ? -4.625 17.797 2.6 1 98.75 44 VAL B C 1
ATOM 1484 O O . VAL B 1 44 ? -4.918 18.719 1.833 1 98.75 44 VAL B O 1
ATOM 1487 N N . GLY B 1 45 ? -5.172 17.562 3.715 1 98.62 45 GLY B N 1
ATOM 1488 C CA . GLY B 1 45 ? -6.336 18.344 4.094 1 98.62 45 GLY B CA 1
ATOM 1489 C C . GLY B 1 45 ? -5.977 19.703 4.668 1 98.62 45 GLY B C 1
ATOM 1490 O O . GLY B 1 45 ? -6.836 20.578 4.777 1 98.62 45 GLY B O 1
ATOM 1491 N N . HIS B 1 46 ? -4.82 19.828 5.113 1 98.69 46 HIS B N 1
ATOM 1492 C CA . HIS B 1 46 ? -4.391 21.078 5.738 1 98.69 46 HIS B CA 1
ATOM 1493 C C . HIS B 1 46 ? -4.559 22.266 4.789 1 98.69 46 HIS B C 1
ATOM 1495 O O . HIS B 1 46 ? -4.238 22.156 3.604 1 98.69 46 HIS B O 1
ATOM 1501 N N . PRO B 1 47 ? -5.012 23.359 5.262 1 97.19 47 PRO B N 1
ATOM 1502 C CA . PRO B 1 47 ? -5.258 24.5 4.375 1 97.19 47 PRO B CA 1
ATOM 1503 C C . PRO B 1 47 ? -3.992 24.984 3.668 1 97.19 47 PRO B C 1
ATOM 1505 O O . PRO B 1 47 ? -4.055 25.422 2.514 1 97.19 47 PRO B O 1
ATOM 1508 N N . LEU B 1 48 ? -2.871 24.906 4.285 1 96.69 48 LEU B N 1
ATOM 1509 C CA . LEU B 1 48 ? -1.63 25.375 3.668 1 96.69 48 LEU B CA 1
ATOM 1510 C C . LEU B 1 48 ? -0.808 24.188 3.162 1 96.69 48 LEU B C 1
ATOM 1512 O O . LEU B 1 48 ? 0.252 24.375 2.559 1 96.69 48 LEU B O 1
ATOM 1516 N N . GLY B 1 49 ? -1.136 22.969 3.467 1 97.25 49 GLY B N 1
ATOM 1517 C CA . GLY B 1 49 ? -0.547 21.75 2.928 1 97.25 49 GLY B CA 1
ATOM 1518 C C . GLY B 1 49 ? 0.774 21.391 3.578 1 97.25 49 GLY B C 1
ATOM 1519 O O . GLY B 1 49 ? 1.531 20.578 3.045 1 97.25 49 GLY B O 1
ATOM 1520 N N . ALA B 1 50 ? 1.139 22.047 4.703 1 98.25 50 ALA B N 1
ATOM 1521 C CA . ALA B 1 50 ? 2.412 21.812 5.375 1 98.25 50 ALA B CA 1
ATOM 1522 C C . ALA B 1 50 ? 2.273 21.953 6.887 1 98.25 50 ALA B C 1
ATOM 1524 O O . ALA B 1 50 ? 2.803 22.891 7.477 1 98.25 50 ALA B O 1
ATOM 1525 N N . PRO B 1 51 ? 1.609 20.969 7.484 1 98.62 51 PRO B N 1
ATOM 1526 C CA . PRO B 1 51 ? 1.407 21.062 8.93 1 98.62 51 PRO B CA 1
ATOM 1527 C C . PRO B 1 51 ? 2.684 20.781 9.719 1 98.62 51 PRO B C 1
ATOM 1529 O O . PRO B 1 51 ? 3.611 20.156 9.203 1 98.62 51 PRO B O 1
ATOM 1532 N N . SER B 1 52 ? 2.674 21.297 10.93 1 98.44 52 SER B N 1
ATOM 1533 C CA . SER B 1 52 ? 3.713 20.969 11.898 1 98.44 52 SER B CA 1
ATOM 1534 C C . SER B 1 52 ? 3.361 19.703 12.68 1 98.44 52 SER B C 1
ATOM 1536 O O . SER B 1 52 ? 2.232 19.219 12.609 1 98.44 52 SER B O 1
ATOM 1538 N N . VAL B 1 53 ? 4.332 19.25 13.445 1 98.62 53 VAL B N 1
ATOM 1539 C CA . VAL B 1 53 ? 4.086 18.078 14.289 1 98.62 53 VAL B CA 1
ATOM 1540 C C . VAL B 1 53 ? 2.996 18.406 15.312 1 98.62 53 VAL B C 1
ATOM 1542 O O . VAL B 1 53 ? 2.137 17.562 15.594 1 98.62 53 VAL B O 1
ATOM 1545 N N . GLU B 1 54 ? 3.023 19.594 15.82 1 98.12 54 GLU B N 1
ATOM 1546 C CA . GLU B 1 54 ? 2.018 20 16.797 1 98.12 54 GLU B CA 1
ATOM 1547 C C . GLU B 1 54 ? 0.614 19.938 16.203 1 98.12 54 GLU B C 1
ATOM 1549 O O . GLU B 1 54 ? -0.326 19.484 16.859 1 98.12 54 GLU B O 1
ATOM 1554 N N . GLU B 1 55 ? 0.478 20.375 14.984 1 98.75 55 GLU B N 1
ATOM 1555 C CA . GLU B 1 55 ? -0.811 20.297 14.297 1 98.75 55 GLU B CA 1
ATOM 1556 C C . GLU B 1 55 ? -1.22 18.859 14.047 1 98.75 55 GLU B C 1
ATOM 1558 O O . GLU B 1 55 ? -2.373 18.484 14.273 1 98.75 55 GLU B O 1
ATOM 1563 N N . LEU B 1 56 ? -0.279 18.047 13.625 1 98.81 56 LEU B N 1
ATOM 1564 C CA . LEU B 1 56 ? -0.561 16.641 13.344 1 98.81 56 LEU B CA 1
ATOM 1565 C C . LEU B 1 56 ? -0.914 15.891 14.625 1 98.81 56 LEU B C 1
ATOM 1567 O O . LEU B 1 56 ? -1.763 15 14.617 1 98.81 56 LEU B O 1
ATOM 1571 N N . ASP B 1 57 ? -0.26 16.25 15.734 1 98.56 57 ASP B N 1
ATOM 1572 C CA . ASP B 1 57 ? -0.559 15.664 17.031 1 98.56 57 ASP B CA 1
ATOM 1573 C C . ASP B 1 57 ? -2.012 15.914 17.438 1 98.56 57 ASP B C 1
ATOM 1575 O O . ASP B 1 57 ? -2.717 15 17.859 1 98.56 57 ASP B O 1
ATOM 1579 N N . TYR B 1 58 ? -2.422 17.078 17.266 1 98.56 58 TYR B N 1
ATOM 1580 C CA . TYR B 1 58 ? -3.789 17.453 17.609 1 98.56 58 TYR B CA 1
ATOM 1581 C C . TYR B 1 58 ? -4.793 16.656 16.781 1 98.56 58 TYR B C 1
ATOM 1583 O O . TYR B 1 58 ? -5.844 16.25 17.281 1 98.56 58 TYR B O 1
ATOM 1591 N N . MET B 1 59 ? -4.488 16.438 15.469 1 98.38 59 MET B N 1
ATOM 1592 C CA . MET B 1 59 ? -5.398 15.766 14.547 1 98.38 59 MET B CA 1
ATOM 1593 C C . MET B 1 59 ? -5.387 14.258 14.766 1 98.38 59 MET B C 1
ATOM 1595 O O . MET B 1 59 ? -6.254 13.547 14.258 1 98.38 59 MET B O 1
ATOM 1599 N N . ASN B 1 60 ? -4.391 13.727 15.453 1 98.25 60 ASN B N 1
ATOM 1600 C CA . ASN B 1 60 ? -4.215 12.297 15.688 1 98.25 60 ASN B CA 1
ATOM 1601 C C . ASN B 1 60 ? -4.043 11.984 17.172 1 98.25 60 ASN B C 1
ATOM 1603 O O . ASN B 1 60 ? -2.977 11.539 17.594 1 98.25 60 ASN B O 1
ATOM 1607 N N . PRO B 1 61 ? -5.062 12.039 17.953 1 97.19 61 PRO B N 1
ATOM 1608 C CA . PRO B 1 61 ? -4.98 11.922 19.406 1 97.19 61 PRO B CA 1
ATOM 1609 C C . PRO B 1 61 ? -4.418 10.578 19.859 1 97.19 61 PRO B C 1
ATOM 1611 O O . PRO B 1 61 ? -3.771 10.492 20.906 1 97.19 61 PRO B O 1
ATOM 1614 N N . PRO B 1 62 ? -4.605 9.555 19.078 1 97.19 62 PRO B N 1
ATOM 1615 C CA . PRO B 1 62 ? -4.059 8.273 19.547 1 97.19 62 PRO B CA 1
ATOM 1616 C C . PRO B 1 62 ? -2.543 8.188 19.391 1 97.19 62 PRO B C 1
ATOM 1618 O O . PRO B 1 62 ? -1.911 7.293 19.953 1 97.19 62 PRO B O 1
ATOM 1621 N N . LEU B 1 63 ? -1.949 9.016 18.672 1 97.5 63 LEU B N 1
ATOM 1622 C CA . LEU B 1 63 ? -0.513 8.977 18.406 1 97.5 63 LEU B CA 1
ATOM 1623 C C . LEU B 1 63 ? 0.226 9.961 19.312 1 97.5 63 LEU B C 1
ATOM 1625 O O . LEU B 1 63 ? -0.294 11.039 19.625 1 97.5 63 LEU B O 1
ATOM 1629 N N . SER B 1 64 ? 1.446 9.594 19.672 1 98.25 64 SER B N 1
ATOM 1630 C CA . SER B 1 64 ? 2.334 10.523 20.359 1 98.25 64 SER B CA 1
ATOM 1631 C C . SER B 1 64 ? 3.139 11.359 19.375 1 98.25 64 SER B C 1
ATOM 1633 O O . SER B 1 64 ? 3.25 11.008 18.203 1 98.25 64 SER B O 1
ATOM 1635 N N . ASP B 1 65 ? 3.707 12.406 19.922 1 97.5 65 ASP B N 1
ATOM 1636 C CA . ASP B 1 65 ? 4.613 13.234 19.125 1 97.5 65 ASP B CA 1
ATOM 1637 C C . ASP B 1 65 ? 5.746 12.391 18.547 1 97.5 65 ASP B C 1
ATOM 1639 O O . ASP B 1 65 ? 6.062 12.508 17.359 1 97.5 65 ASP B O 1
ATOM 1643 N N . ASP B 1 66 ? 6.262 11.578 19.391 1 98.12 66 ASP B N 1
ATOM 1644 C CA . ASP B 1 66 ? 7.367 10.727 18.953 1 98.12 66 ASP B CA 1
ATOM 1645 C C . ASP B 1 66 ? 6.926 9.781 17.844 1 98.12 66 ASP B C 1
ATOM 1647 O O . ASP B 1 66 ? 7.633 9.617 16.844 1 98.12 66 ASP B O 1
ATOM 1651 N N . SER B 1 67 ? 5.75 9.219 17.969 1 98.44 67 SER B N 1
ATOM 1652 C CA . SER B 1 67 ? 5.223 8.312 16.953 1 98.44 67 SER B CA 1
ATOM 1653 C C . SER B 1 67 ? 4.984 9.031 15.641 1 98.44 67 SER B C 1
ATOM 1655 O O . SER B 1 67 ? 5.301 8.5 14.57 1 98.44 67 SER B O 1
ATOM 1657 N N . ILE B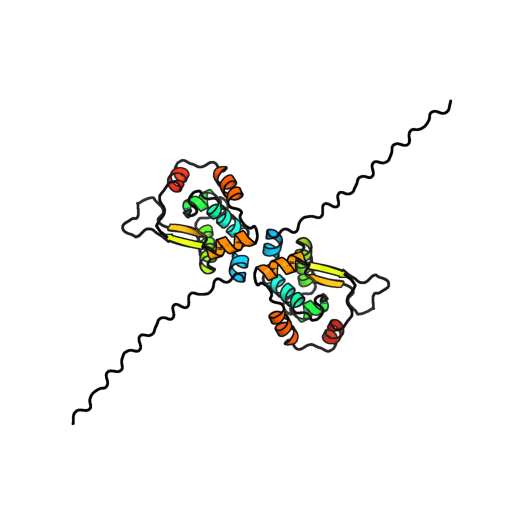 1 68 ? 4.438 10.219 15.727 1 98.75 68 ILE B N 1
ATOM 1658 C CA . ILE B 1 68 ? 4.184 11.023 14.539 1 98.75 68 ILE B CA 1
ATOM 1659 C C . ILE B 1 68 ? 5.5 11.312 13.82 1 98.75 68 ILE B C 1
ATOM 1661 O O . ILE B 1 68 ? 5.602 11.148 12.602 1 98.75 68 ILE B O 1
ATOM 1665 N N . ARG B 1 69 ? 6.531 11.648 14.547 1 98.69 69 ARG B N 1
ATOM 1666 C CA . ARG B 1 69 ? 7.836 11.938 13.961 1 98.69 69 ARG B CA 1
ATOM 1667 C C . ARG B 1 69 ? 8.43 10.695 13.297 1 98.69 69 ARG B C 1
ATOM 1669 O O . ARG B 1 69 ? 9.039 10.789 12.234 1 98.69 69 ARG B O 1
ATOM 1676 N N . ARG B 1 70 ? 8.289 9.641 13.898 1 98.69 70 ARG B N 1
ATOM 1677 C CA . ARG B 1 70 ? 8.789 8.406 13.312 1 98.69 70 ARG B CA 1
ATOM 1678 C C . ARG B 1 70 ? 8.07 8.094 12.008 1 98.69 70 ARG B C 1
ATOM 1680 O O . ARG B 1 70 ? 8.703 7.684 11.023 1 98.69 70 ARG B O 1
ATOM 1687 N N . HIS B 1 71 ? 6.762 8.297 12.016 1 98.75 71 HIS B N 1
ATOM 1688 C CA . HIS B 1 71 ? 6.004 8.078 10.789 1 98.75 71 HIS B CA 1
ATOM 1689 C C . HIS B 1 71 ? 6.43 9.062 9.703 1 98.75 71 HIS B C 1
ATOM 1691 O O . HIS B 1 71 ? 6.59 8.68 8.539 1 98.75 71 HIS B O 1
ATOM 1697 N N . LEU B 1 72 ? 6.602 10.289 10.07 1 98.81 72 LEU B N 1
ATOM 1698 C CA . LEU B 1 72 ? 7.031 11.305 9.117 1 98.81 72 LEU B CA 1
ATOM 1699 C C . LEU B 1 72 ? 8.422 10.977 8.562 1 98.81 72 LEU B C 1
ATOM 1701 O O . LEU B 1 72 ? 8.672 11.148 7.371 1 98.81 72 LEU B O 1
ATOM 1705 N N . ASP B 1 73 ? 9.273 10.5 9.469 1 98.62 73 ASP B N 1
ATOM 1706 C CA . ASP B 1 73 ? 10.602 10.086 9.031 1 98.62 73 ASP B CA 1
ATOM 1707 C C . ASP B 1 73 ? 10.523 8.938 8.031 1 98.62 73 ASP B C 1
ATOM 1709 O O . ASP B 1 73 ? 11.242 8.93 7.027 1 98.62 73 ASP B O 1
ATOM 1713 N N . THR B 1 74 ? 9.719 8.008 8.258 1 98.62 74 THR B N 1
ATOM 1714 C CA . THR B 1 74 ? 9.516 6.875 7.359 1 98.62 74 THR B CA 1
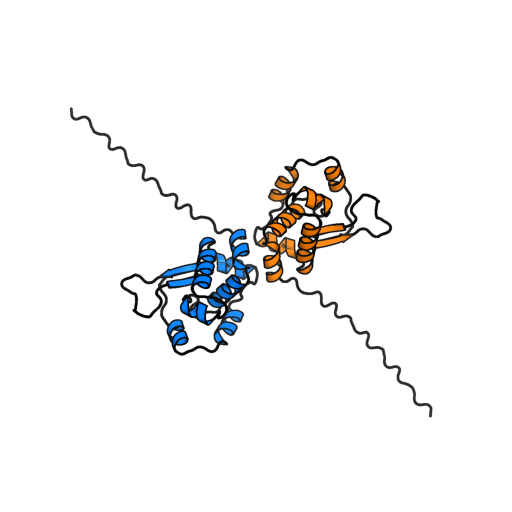ATOM 1715 C C . THR B 1 74 ? 9.023 7.352 5.996 1 98.62 74 THR B C 1
ATOM 1717 O O . THR B 1 74 ? 9.547 6.938 4.961 1 98.62 74 THR B O 1
ATOM 1720 N N . LEU B 1 75 ? 8.039 8.242 5.996 1 98.69 75 LEU B N 1
ATOM 1721 C CA . LEU B 1 75 ? 7.465 8.766 4.762 1 98.69 75 LEU B CA 1
ATOM 1722 C C . LEU B 1 75 ? 8.492 9.586 3.988 1 98.69 75 LEU B C 1
ATOM 1724 O O . LEU B 1 75 ? 8.531 9.547 2.758 1 98.69 75 LEU B O 1
ATOM 1728 N N . ALA B 1 76 ? 9.297 10.336 4.762 1 98.62 76 ALA B N 1
ATOM 1729 C CA . ALA B 1 76 ? 10.359 11.102 4.129 1 98.62 76 ALA B CA 1
ATOM 1730 C C . ALA B 1 76 ? 11.406 10.18 3.5 1 98.62 76 ALA B C 1
ATOM 1732 O O . ALA B 1 76 ? 11.898 10.453 2.402 1 98.62 76 ALA B O 1
ATOM 1733 N N . GLY B 1 77 ? 11.688 9.125 4.164 1 98.12 77 GLY B N 1
ATOM 1734 C CA . GLY B 1 77 ? 12.672 8.164 3.693 1 98.12 77 GLY B CA 1
ATOM 1735 C C . GLY B 1 77 ? 12.305 7.535 2.363 1 98.12 77 GLY B C 1
ATOM 1736 O O . GLY B 1 77 ? 13.18 7.051 1.638 1 98.12 77 GLY B O 1
ATOM 1737 N N . VAL B 1 78 ? 10.977 7.582 2.016 1 97.75 78 VAL B N 1
ATOM 1738 C CA . VAL B 1 78 ? 10.547 6.961 0.766 1 97.75 78 VAL B CA 1
ATOM 1739 C C . VAL B 1 78 ? 10.055 8.039 -0.204 1 97.75 78 VAL B C 1
ATOM 1741 O O . VAL B 1 78 ? 9.406 7.73 -1.205 1 97.75 78 VAL B O 1
ATOM 1744 N N . GLY B 1 79 ? 10.258 9.242 0.151 1 98.25 79 GLY B N 1
ATOM 1745 C CA . GLY B 1 79 ? 10.008 10.352 -0.765 1 98.25 79 GLY B CA 1
ATOM 1746 C C . GLY B 1 79 ? 8.562 10.789 -0.794 1 98.25 79 GLY B C 1
ATOM 1747 O O . GLY B 1 79 ? 8.141 11.508 -1.704 1 98.25 79 GLY B O 1
ATOM 1748 N N . VAL B 1 80 ? 7.82 10.367 0.102 1 98.75 80 VAL B N 1
ATOM 1749 C CA . VAL B 1 80 ? 6.402 10.719 0.119 1 98.75 80 VAL B CA 1
ATOM 1750 C C . VAL B 1 80 ? 6.219 12.109 0.72 1 98.75 80 VAL B C 1
ATOM 1752 O O . VAL B 1 80 ? 5.402 12.898 0.235 1 98.75 80 VAL B O 1
ATOM 1755 N N . VAL B 1 81 ? 6.969 12.414 1.769 1 98.69 81 VAL B N 1
ATOM 1756 C CA . VAL B 1 81 ? 6.895 13.688 2.471 1 98.69 81 VAL B CA 1
ATOM 1757 C C . VAL B 1 81 ? 8.266 14.367 2.455 1 98.69 81 VAL B C 1
ATOM 1759 O O . VAL B 1 81 ? 9.297 13.695 2.443 1 98.69 81 VAL B O 1
ATOM 1762 N N . ARG B 1 82 ? 8.25 15.633 2.404 1 98.31 82 ARG B N 1
ATOM 1763 C CA . ARG B 1 82 ? 9.484 16.391 2.598 1 98.31 82 ARG B CA 1
ATOM 1764 C C . ARG B 1 82 ? 9.336 17.406 3.734 1 98.31 82 ARG B C 1
ATOM 1766 O O . ARG B 1 82 ? 8.219 17.797 4.074 1 98.31 82 ARG B O 1
ATOM 1773 N N . VAL B 1 83 ? 10.477 17.828 4.293 1 97.56 83 VAL B N 1
ATOM 1774 C CA . VAL B 1 83 ? 10.523 18.719 5.441 1 97.56 83 VAL B CA 1
ATOM 1775 C C . VAL B 1 83 ? 10.836 20.141 4.977 1 97.56 83 VAL B C 1
ATOM 1777 O O . VAL B 1 83 ? 11.766 20.359 4.191 1 97.56 83 VAL B O 1
ATOM 1780 N N . LEU B 1 84 ? 9.992 21.047 5.363 1 96.94 84 LEU B N 1
ATOM 1781 C CA . LEU B 1 84 ? 10.234 22.484 5.215 1 96.94 84 LEU B CA 1
ATOM 1782 C C . LEU B 1 84 ? 10.68 23.094 6.535 1 96.94 84 LEU B C 1
ATOM 1784 O O . LEU B 1 84 ? 10.016 22.922 7.562 1 96.94 84 LEU B O 1
ATOM 1788 N N . GLU B 1 85 ? 11.766 23.812 6.5 1 95.44 85 GLU B N 1
ATOM 1789 C CA . GLU B 1 85 ? 12.289 24.344 7.754 1 95.44 85 GLU B CA 1
ATOM 1790 C C . GLU B 1 85 ? 12.641 25.812 7.621 1 95.44 85 GLU B C 1
ATOM 1792 O O . GLU B 1 85 ? 13.164 26.25 6.59 1 95.44 85 GLU B O 1
ATOM 1797 N N . PHE B 1 86 ? 12.32 26.562 8.641 1 93.81 86 PHE B N 1
ATOM 1798 C CA . PHE B 1 86 ? 12.852 27.906 8.742 1 93.81 86 PHE B CA 1
ATOM 1799 C C . PHE B 1 86 ? 14.336 27.875 9.086 1 93.81 86 PHE B C 1
ATOM 1801 O O . PHE B 1 86 ? 14.781 27.047 9.883 1 93.81 86 PHE B O 1
ATOM 1808 N N . GLU B 1 87 ? 14.992 28.828 8.57 1 90.19 87 GLU B N 1
ATOM 1809 C CA . GLU B 1 87 ? 16.391 29 8.953 1 90.19 87 GLU B CA 1
ATOM 1810 C C . GLU B 1 87 ? 16.516 29.391 10.422 1 90.19 87 GLU B C 1
ATOM 1812 O O . GLU B 1 87 ? 15.625 30.031 10.977 1 90.19 87 GLU B O 1
ATOM 1817 N N . PRO B 1 88 ? 17.625 28.938 11.133 1 88.88 88 PRO B N 1
ATOM 1818 C CA . PRO B 1 88 ? 17.812 29.219 12.562 1 88.88 88 PRO B CA 1
ATOM 1819 C C . PRO B 1 88 ? 17.562 30.688 12.898 1 88.88 88 PRO B C 1
ATOM 1821 O O . PRO B 1 88 ? 17 31 13.953 1 88.88 88 PRO B O 1
ATOM 1824 N N . GLY B 1 89 ? 17.938 31.594 12.188 1 87.56 89 GLY B N 1
ATOM 1825 C CA . GLY B 1 89 ? 17.75 33 12.453 1 87.56 89 GLY B CA 1
ATOM 1826 C C . GLY B 1 89 ? 16.312 33.469 12.305 1 87.56 89 GLY B C 1
ATOM 1827 O O . GLY B 1 89 ? 15.953 34.562 12.75 1 87.56 89 GLY B O 1
ATOM 1828 N N . ASN B 1 90 ? 15.5 32.656 11.734 1 86.06 90 ASN B N 1
ATOM 1829 C CA . ASN B 1 90 ? 14.117 33.031 11.461 1 86.06 90 ASN B CA 1
ATOM 1830 C C . ASN B 1 90 ? 13.133 32.219 12.312 1 86.06 90 ASN B C 1
ATOM 1832 O O . ASN B 1 90 ? 11.938 32.188 12.016 1 86.06 90 ASN B O 1
ATOM 1836 N N . ARG B 1 91 ? 13.656 31.625 13.359 1 85.56 91 ARG B N 1
ATOM 1837 C CA . ARG B 1 91 ? 12.797 30.844 14.234 1 85.56 91 ARG B CA 1
ATOM 1838 C C . ARG B 1 91 ? 12.195 31.703 15.336 1 85.56 91 ARG B C 1
ATOM 1840 O O . ARG B 1 91 ? 12.844 32.625 15.844 1 85.56 91 ARG B O 1
ATOM 1847 N N . ILE B 1 92 ? 10.961 31.469 15.531 1 84.06 92 ILE B N 1
ATOM 1848 C CA . ILE B 1 92 ? 10.25 32.188 16.594 1 84.06 92 ILE B CA 1
ATOM 1849 C C . ILE B 1 92 ? 10.062 31.234 17.797 1 84.06 92 ILE B C 1
ATOM 1851 O O . ILE B 1 92 ? 9.625 30.094 17.625 1 84.06 92 ILE B O 1
ATOM 1855 N N . ARG B 1 93 ? 10.438 31.781 18.906 1 88.44 93 ARG B N 1
ATOM 1856 C CA . ARG B 1 93 ? 10.273 30.984 20.109 1 88.44 93 ARG B CA 1
ATOM 1857 C C . ARG B 1 93 ? 8.82 30.578 20.312 1 88.44 93 ARG B C 1
ATOM 1859 O O . ARG B 1 93 ? 7.914 31.406 20.141 1 88.44 93 ARG B O 1
ATOM 1866 N N . GLY B 1 94 ? 8.586 29.344 20.609 1 90.81 94 GLY B N 1
ATOM 1867 C CA . GLY B 1 94 ? 7.242 28.875 20.906 1 90.81 94 GLY B CA 1
ATOM 1868 C C . GLY B 1 94 ? 6.496 28.391 19.672 1 90.81 94 GLY B C 1
ATOM 1869 O O . GLY B 1 94 ? 5.367 27.906 19.766 1 90.81 94 GLY B O 1
ATOM 1870 N N . TYR B 1 95 ? 7.152 28.594 18.547 1 94.88 95 TYR B N 1
ATOM 1871 C CA . TYR B 1 95 ? 6.512 28.156 17.312 1 94.88 95 TYR B CA 1
ATOM 1872 C C . TYR B 1 95 ? 7.332 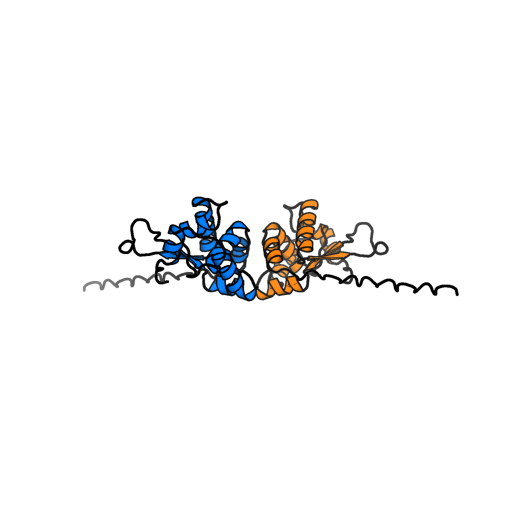27.062 16.625 1 94.88 95 TYR B C 1
ATOM 1874 O O . TYR B 1 95 ? 8.555 27.016 16.781 1 94.88 95 TYR B O 1
ATOM 1882 N N . PRO B 1 96 ? 6.594 26.25 15.938 1 95.75 96 PRO B N 1
ATOM 1883 C CA . PRO B 1 96 ? 7.332 25.203 15.227 1 95.75 96 PRO B CA 1
ATOM 1884 C C . PRO B 1 96 ? 8.211 25.75 14.102 1 95.75 96 PRO B C 1
ATOM 1886 O O . PRO B 1 96 ? 7.871 26.766 13.492 1 95.75 96 PRO B O 1
ATOM 1889 N N . TYR B 1 97 ? 9.289 24.984 13.883 1 94.69 97 TYR B N 1
ATOM 1890 C CA . TYR B 1 97 ? 10.18 25.438 12.828 1 94.69 97 TYR B CA 1
ATOM 1891 C C . TYR B 1 97 ? 10.188 24.453 11.664 1 94.69 97 TYR B C 1
ATOM 1893 O O . TYR B 1 97 ? 10.758 24.734 10.609 1 94.69 97 TYR B O 1
ATOM 1901 N N . GLN B 1 98 ? 9.602 23.297 11.867 1 96.5 98 GLN B N 1
ATOM 1902 C CA . GLN B 1 98 ? 9.516 22.281 10.812 1 96.5 98 GLN B CA 1
ATOM 1903 C C . GLN B 1 98 ? 8.07 22.047 10.391 1 96.5 98 GLN B C 1
ATOM 1905 O O . GLN B 1 98 ? 7.176 22 11.234 1 96.5 98 GLN B O 1
ATOM 1910 N N . PHE B 1 99 ? 7.938 21.922 9.125 1 98.31 99 PHE B N 1
ATOM 1911 C CA . PHE B 1 99 ? 6.652 21.609 8.5 1 98.31 99 PHE B CA 1
ATOM 1912 C C . PHE B 1 99 ? 6.809 20.516 7.453 1 98.31 99 PHE B C 1
ATOM 1914 O O . PHE B 1 99 ? 7.906 20.297 6.938 1 98.31 99 PHE B O 1
ATOM 1921 N N . PHE B 1 100 ? 5.723 19.828 7.156 1 98.75 100 PHE B N 1
ATOM 1922 C CA . PHE B 1 100 ? 5.809 18.625 6.32 1 98.75 100 PHE B CA 1
ATOM 1923 C C . PHE B 1 100 ? 4.824 18.719 5.156 1 98.75 100 PHE B C 1
ATOM 1925 O O . PHE B 1 100 ? 3.641 18.984 5.355 1 98.75 100 PHE B O 1
ATOM 1932 N N . GLU B 1 101 ? 5.32 18.469 3.984 1 98.69 101 GLU B N 1
ATOM 1933 C CA . GLU B 1 101 ? 4.543 18.578 2.752 1 98.69 101 GLU B CA 1
ATOM 1934 C C . GLU B 1 101 ? 4.691 17.328 1.891 1 98.69 101 GLU B C 1
ATOM 1936 O O . GLU B 1 101 ? 5.754 16.703 1.879 1 98.69 101 GLU B O 1
ATOM 1941 N N . LEU B 1 102 ? 3.605 16.969 1.164 1 98.44 102 LEU B N 1
ATOM 1942 C CA . LEU B 1 102 ? 3.744 15.906 0.168 1 98.44 102 LEU B CA 1
ATOM 1943 C C . LEU B 1 102 ? 4.703 16.328 -0.94 1 98.44 102 LEU B C 1
ATOM 1945 O O . LEU B 1 102 ? 4.676 17.469 -1.391 1 98.44 102 LEU B O 1
ATOM 1949 N N . THR B 1 103 ? 5.504 15.406 -1.347 1 98.56 103 THR B N 1
ATOM 1950 C CA . THR B 1 103 ? 6.297 15.688 -2.537 1 98.56 103 THR B CA 1
ATOM 1951 C C . THR B 1 103 ? 5.418 15.703 -3.783 1 98.56 103 THR B C 1
ATOM 1953 O O . THR B 1 103 ? 4.332 15.117 -3.789 1 98.56 103 THR B O 1
ATOM 1956 N N . PRO B 1 104 ? 5.926 16.391 -4.816 1 97.94 104 PRO B N 1
ATOM 1957 C CA . PRO B 1 104 ? 5.164 16.359 -6.066 1 97.94 104 PRO B CA 1
ATOM 1958 C C . PRO B 1 104 ? 4.977 14.938 -6.605 1 97.94 104 PRO B C 1
ATOM 1960 O O . PRO B 1 104 ? 3.922 14.617 -7.156 1 97.94 104 PRO B O 1
ATOM 1963 N N . GLU B 1 105 ? 5.957 14.055 -6.473 1 98.06 105 GLU B N 1
ATOM 1964 C CA . GLU B 1 105 ? 5.875 12.672 -6.934 1 98.06 105 GLU B CA 1
ATOM 1965 C C . GLU B 1 105 ? 4.789 11.906 -6.188 1 98.06 105 GLU B C 1
ATOM 1967 O O . GLU B 1 105 ? 4.023 11.156 -6.793 1 98.06 105 GLU B O 1
ATOM 1972 N N . ALA B 1 106 ? 4.758 12.133 -4.898 1 98.62 106 ALA B N 1
ATOM 1973 C CA . ALA B 1 106 ? 3.748 11.461 -4.082 1 98.62 106 ALA B CA 1
ATOM 1974 C C . ALA B 1 106 ? 2.346 11.945 -4.441 1 98.62 106 ALA B C 1
ATOM 1976 O O . ALA B 1 106 ? 1.412 11.148 -4.543 1 98.62 106 ALA B O 1
ATOM 1977 N N . ARG B 1 107 ? 2.213 13.242 -4.613 1 98.38 107 ARG B N 1
ATOM 1978 C CA . ARG B 1 107 ? 0.921 13.805 -5 1 98.38 107 ARG B CA 1
ATOM 1979 C C . ARG B 1 107 ? 0.433 13.195 -6.312 1 98.38 107 ARG B C 1
ATOM 1981 O O . ARG B 1 107 ? -0.733 12.82 -6.43 1 98.38 107 ARG B O 1
ATOM 1988 N N . GLU B 1 108 ? 1.285 13.086 -7.254 1 98 108 GLU B N 1
ATOM 1989 C CA . GLU B 1 108 ? 0.926 12.477 -8.531 1 98 108 GLU B CA 1
ATOM 1990 C C . GLU B 1 108 ? 0.524 11.016 -8.359 1 98 108 GLU B C 1
ATOM 1992 O O . GLU B 1 108 ? -0.471 10.57 -8.938 1 98 108 GLU B O 1
ATOM 1997 N N . LEU B 1 109 ? 1.277 10.305 -7.609 1 98 109 LEU B N 1
ATOM 1998 C CA . LEU B 1 109 ? 1.002 8.898 -7.328 1 98 109 LEU B CA 1
ATOM 1999 C C . LEU B 1 109 ? -0.387 8.727 -6.723 1 98 109 LEU B C 1
ATOM 2001 O O . LEU B 1 109 ? -1.159 7.871 -7.164 1 98 109 LEU B O 1
ATOM 2005 N N . PHE B 1 110 ? -0.722 9.5 -5.777 1 98.5 110 PHE B N 1
ATOM 2006 C CA . PHE B 1 110 ? -2.006 9.391 -5.094 1 98.5 110 PHE B CA 1
ATOM 2007 C C . PHE B 1 110 ? -3.146 9.812 -6.008 1 98.5 110 PHE B C 1
ATOM 2009 O O . PHE B 1 110 ? -4.188 9.164 -6.055 1 98.5 110 PHE B O 1
ATOM 2016 N N . ASP B 1 111 ? -2.906 10.875 -6.789 1 97.75 111 ASP B N 1
ATOM 2017 C CA . ASP B 1 111 ? -3.953 11.375 -7.676 1 97.75 111 ASP B CA 1
ATOM 2018 C C . ASP B 1 111 ? -4.301 10.336 -8.75 1 97.75 111 ASP B C 1
ATOM 2020 O O . ASP B 1 111 ? -5.477 10.078 -9.008 1 97.75 111 ASP B O 1
ATOM 2024 N N . ARG B 1 112 ? -3.357 9.703 -9.32 1 96.88 112 ARG B N 1
ATOM 2025 C CA . ARG B 1 112 ? -3.629 8.773 -10.414 1 96.88 112 ARG B CA 1
ATOM 2026 C C . ARG B 1 112 ? -4.336 7.523 -9.898 1 96.88 112 ARG B C 1
ATOM 2028 O O . ARG B 1 112 ? -4.875 6.742 -10.688 1 96.88 112 ARG B O 1
ATOM 2035 N N . ASN B 1 113 ? -4.359 7.312 -8.617 1 97.06 113 ASN B N 1
ATOM 2036 C CA . ASN B 1 113 ? -4.988 6.133 -8.039 1 97.06 113 ASN B CA 1
ATOM 2037 C C . ASN B 1 113 ? -6.215 6.504 -7.207 1 97.06 113 ASN B C 1
ATOM 2039 O O . ASN B 1 113 ? -6.793 5.648 -6.531 1 97.06 113 ASN B O 1
ATOM 2043 N N . GLY B 1 114 ? -6.5 7.797 -7.199 1 96.75 114 GLY B N 1
ATOM 2044 C CA . GLY B 1 114 ? -7.676 8.258 -6.484 1 96.75 114 GLY B CA 1
ATOM 2045 C C . GLY B 1 114 ? -7.523 8.188 -4.977 1 96.75 114 GLY B C 1
ATOM 2046 O O . GLY B 1 114 ? -8.508 8 -4.254 1 96.75 114 GLY B O 1
ATOM 2047 N N . LEU B 1 115 ? -6.27 8.266 -4.598 1 97.31 115 LEU B N 1
ATOM 2048 C CA . LEU B 1 115 ? -5.988 8.227 -3.166 1 97.31 115 LEU B CA 1
ATOM 2049 C C . LEU B 1 115 ? -5.902 9.633 -2.584 1 97.31 115 LEU B C 1
ATOM 2051 O O . LEU B 1 115 ? -5.363 10.539 -3.225 1 97.31 115 LEU B O 1
ATOM 2055 N N . PHE B 1 116 ? -6.453 9.852 -1.409 1 97.62 116 PHE B N 1
ATOM 2056 C CA . PHE B 1 116 ? -6.387 11.086 -0.647 1 97.62 116 PHE B CA 1
ATOM 2057 C C . PHE B 1 116 ? -6.922 12.258 -1.47 1 97.62 116 PHE B C 1
ATOM 2059 O O . PHE B 1 116 ? -6.211 13.242 -1.692 1 97.62 116 PHE B O 1
ATOM 2066 N N . PRO B 1 117 ? -8.07 12.18 -1.902 1 97.56 117 PRO B N 1
ATOM 2067 C CA . PRO B 1 117 ? -8.641 13.305 -2.643 1 97.56 117 PRO B CA 1
ATOM 2068 C C . PRO B 1 117 ? -8.648 14.602 -1.831 1 97.56 117 PRO B C 1
ATOM 2070 O O . PRO B 1 117 ? -9.164 14.617 -0.707 1 97.56 117 PRO B O 1
ATOM 2073 N N . GLU B 1 118 ? -8.148 15.648 -2.418 1 97.44 118 GLU B N 1
ATOM 2074 C CA . GLU B 1 118 ? -7.867 16.891 -1.694 1 97.44 118 GLU B CA 1
ATOM 2075 C C . GLU B 1 118 ? -9.141 17.484 -1.114 1 97.44 118 GLU B C 1
ATOM 2077 O O . GLU B 1 118 ? -9.195 17.828 0.071 1 97.44 118 GLU B O 1
ATOM 2082 N N . GLU B 1 119 ? -10.141 17.594 -1.933 1 97.06 119 GLU B N 1
ATOM 2083 C CA . GLU B 1 119 ? -11.367 18.266 -1.508 1 97.06 119 GLU B CA 1
ATOM 2084 C C . GLU B 1 119 ? -12.008 17.562 -0.319 1 97.06 119 GLU B C 1
ATOM 2086 O O . GLU B 1 119 ? -12.469 18.203 0.623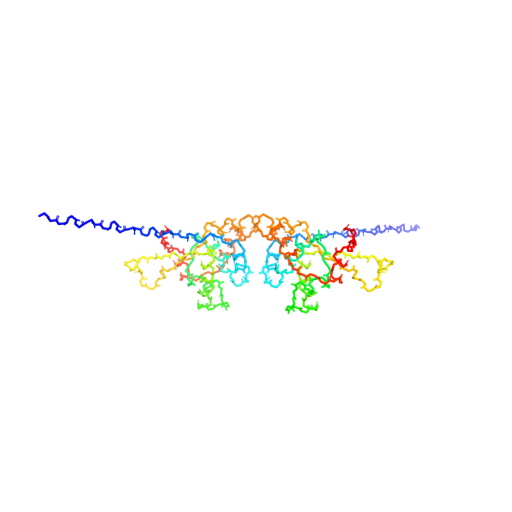 1 97.06 119 GLU B O 1
ATOM 2091 N N . ALA B 1 120 ? -12.016 16.266 -0.413 1 97.19 120 ALA B N 1
ATOM 2092 C CA . ALA B 1 120 ? -12.617 15.484 0.671 1 97.19 120 ALA B CA 1
ATOM 2093 C C . ALA B 1 120 ? -11.836 15.664 1.971 1 97.19 120 ALA B C 1
ATOM 2095 O O . ALA B 1 120 ? -12.43 15.836 3.037 1 97.19 120 ALA B O 1
ATOM 2096 N N . TRP B 1 121 ? -10.57 15.711 1.893 1 97.88 121 TRP B N 1
ATOM 2097 C CA . TRP B 1 121 ? -9.758 15.781 3.105 1 97.88 121 TRP B CA 1
ATOM 2098 C C . TRP B 1 121 ? -9.695 17.203 3.641 1 97.88 121 TRP B C 1
ATOM 2100 O O . TRP B 1 121 ? -9.578 17.422 4.848 1 97.88 121 TRP B O 1
ATOM 2110 N N . LYS B 1 122 ? -9.789 18.156 2.775 1 98.25 122 LYS B N 1
ATOM 2111 C CA . LYS B 1 122 ? -9.922 19.547 3.23 1 98.25 122 LYS B CA 1
ATOM 2112 C C . LYS B 1 122 ? -11.195 19.734 4.039 1 98.25 122 LYS B C 1
ATOM 2114 O O . LYS B 1 122 ? -11.188 20.406 5.074 1 98.25 122 LYS B O 1
ATOM 2119 N N . ARG B 1 123 ? -12.234 19.141 3.59 1 98 123 ARG B N 1
ATOM 2120 C CA . ARG B 1 123 ? -13.5 19.203 4.312 1 98 123 ARG B CA 1
ATOM 2121 C C . ARG B 1 123 ? -13.398 18.516 5.672 1 98 123 ARG B C 1
ATOM 2123 O O . ARG B 1 123 ? -13.867 19.047 6.68 1 98 123 ARG B O 1
ATOM 2130 N N . GLN B 1 124 ? -12.82 17.359 5.645 1 97.44 124 GLN B N 1
ATOM 2131 C CA . GLN B 1 124 ? -12.641 16.594 6.883 1 97.44 124 GLN B CA 1
ATOM 2132 C C . GLN B 1 124 ? -11.789 17.375 7.883 1 97.44 124 GLN B C 1
ATOM 2134 O O . GLN B 1 124 ? -12.109 17.422 9.07 1 97.44 124 GLN B O 1
ATOM 2139 N N . TYR B 1 125 ? -10.727 17.953 7.375 1 98.25 125 TYR B N 1
ATOM 2140 C CA . TYR B 1 125 ? -9.828 18.734 8.211 1 98.25 125 TYR B CA 1
ATOM 2141 C C . TYR B 1 125 ? -10.547 19.938 8.805 1 98.25 125 TYR B C 1
ATOM 2143 O O . TYR B 1 125 ? -10.375 20.25 9.984 1 98.25 125 TYR B O 1
ATOM 2151 N N . ALA B 1 126 ? -11.352 20.609 8 1 97.81 126 ALA B N 1
ATOM 2152 C CA . ALA B 1 126 ? -12.055 21.812 8.406 1 97.81 126 ALA B CA 1
ATOM 2153 C C . ALA B 1 126 ? -13.141 21.5 9.43 1 97.81 126 ALA B C 1
ATOM 2155 O O . ALA B 1 126 ? -13.531 22.359 10.219 1 97.81 126 ALA B O 1
ATOM 2156 N N . ALA B 1 127 ? -13.523 20.281 9.414 1 98.06 127 ALA B N 1
ATOM 2157 C CA . ALA B 1 127 ? -14.641 19.891 10.266 1 98.06 127 ALA B CA 1
ATOM 2158 C C . ALA B 1 127 ? -14.188 19.703 11.711 1 98.06 127 ALA B C 1
ATOM 2160 O O . ALA B 1 127 ? -15.008 19.734 12.633 1 98.06 127 ALA B O 1
ATOM 2161 N N . VAL B 1 128 ? -12.977 19.516 11.961 1 98.12 128 VAL B N 1
ATOM 2162 C CA . VAL B 1 128 ? -12.453 19.297 13.312 1 98.12 128 VAL B CA 1
ATOM 2163 C C . VAL B 1 128 ? -12.438 20.625 14.078 1 98.12 128 VAL B C 1
ATOM 2165 O O . VAL B 1 128 ? -11.945 21.641 13.57 1 98.12 128 VAL B O 1
ATOM 2168 N N . LYS B 1 129 ? -12.992 20.625 15.211 1 98.19 129 LYS B N 1
ATOM 2169 C CA . LYS B 1 129 ? -12.93 21.797 16.062 1 98.19 129 LYS B CA 1
ATOM 2170 C C . LYS B 1 129 ? -11.516 22.031 16.578 1 98.19 129 LYS B C 1
ATOM 2172 O O . LYS B 1 129 ? -10.922 21.156 17.203 1 98.19 129 LYS B O 1
ATOM 2177 N N . LYS B 1 130 ? -11.086 23.297 16.391 1 97.81 130 LYS B N 1
ATOM 2178 C CA . LYS B 1 130 ? -9.695 23.594 16.734 1 97.81 130 LYS B CA 1
ATOM 2179 C C . LYS B 1 130 ? -9.617 24.562 17.922 1 97.81 130 LYS B C 1
ATOM 2181 O O . LYS B 1 130 ? -10.492 25.422 18.078 1 97.81 130 LYS B O 1
ATOM 2186 N N . THR B 1 131 ? -8.664 24.406 18.688 1 98.19 131 THR B N 1
ATOM 2187 C CA . THR B 1 131 ? -8.359 25.391 19.734 1 98.19 131 THR B CA 1
ATOM 2188 C C . THR B 1 131 ? -7.781 26.656 19.141 1 98.19 131 THR B C 1
ATOM 2190 O O . THR B 1 131 ? -7.449 26.703 17.953 1 98.19 131 THR B O 1
ATOM 2193 N N . SER B 1 132 ? -7.688 27.672 19.938 1 98.06 132 SER B N 1
ATOM 2194 C CA . SER B 1 132 ? -7.082 28.922 19.5 1 98.06 132 SER B CA 1
ATOM 2195 C C . SER B 1 132 ? -5.625 28.719 19.094 1 98.06 132 SER B C 1
ATOM 2197 O O . SER B 1 132 ? -5.16 29.328 18.125 1 98.06 132 SER B O 1
ATOM 2199 N N . ARG B 1 133 ? -4.969 27.891 19.828 1 97.88 133 ARG B N 1
ATOM 2200 C CA . ARG B 1 133 ? -3.566 27.609 19.531 1 97.88 133 ARG B CA 1
ATOM 2201 C C . ARG B 1 133 ? -3.408 26.969 18.172 1 97.88 133 ARG B C 1
ATOM 2203 O O . ARG B 1 133 ? -2.566 27.391 17.375 1 97.88 133 ARG B O 1
ATOM 2210 N N . ILE B 1 134 ? -4.184 25.984 17.859 1 98.12 134 ILE B N 1
ATOM 2211 C CA . ILE B 1 134 ? -4.086 25.266 16.594 1 98.12 134 ILE B CA 1
ATOM 2212 C C . ILE B 1 134 ? -4.469 26.188 15.445 1 98.12 134 ILE B C 1
ATOM 2214 O O . ILE B 1 134 ? -3.877 26.125 14.367 1 98.12 134 ILE B O 1
ATOM 2218 N N . LYS B 1 135 ? -5.426 27.078 15.703 1 98.06 135 LYS B N 1
ATOM 2219 C CA . LYS B 1 135 ? -5.797 28.062 14.688 1 98.06 135 LYS B CA 1
ATOM 2220 C C . LYS B 1 135 ? -4.641 29 14.398 1 98.06 135 LYS B C 1
ATOM 2222 O O . LYS B 1 135 ? -4.414 29.375 13.242 1 98.06 135 LYS B O 1
ATOM 2227 N N . GLU B 1 136 ? -4.016 29.344 15.461 1 97.12 136 GLU B N 1
ATOM 2228 C CA . GLU B 1 136 ? -2.836 30.188 15.305 1 97.12 136 GLU B CA 1
ATOM 2229 C C . GLU B 1 136 ? -1.758 29.484 14.484 1 97.12 136 GLU B C 1
ATOM 2231 O O . GLU B 1 136 ? -1.205 30.062 13.547 1 97.12 136 GLU B O 1
ATOM 2236 N N . LEU B 1 137 ? -1.513 28.297 14.742 1 97.69 137 LEU B N 1
ATOM 2237 C CA . LEU B 1 137 ? -0.494 27.531 14.023 1 97.69 137 LEU B CA 1
ATOM 2238 C C . LEU B 1 137 ? -0.872 27.359 12.562 1 97.69 137 LEU B C 1
ATOM 2240 O O . LEU B 1 137 ? -0.018 27.484 11.68 1 97.69 137 LEU B O 1
ATOM 2244 N N . GLU B 1 138 ? -2.094 27.125 12.352 1 97.06 138 GLU B N 1
ATOM 2245 C CA . GLU B 1 138 ? -2.615 26.891 11 1 97.06 138 GLU B CA 1
ATOM 2246 C C . GLU B 1 138 ? -2.396 28.125 10.117 1 97.06 138 GLU B C 1
ATOM 2248 O O . GLU B 1 138 ? -2.221 27.984 8.906 1 97.06 138 GLU B O 1
ATOM 2253 N N . SER B 1 139 ? -2.416 29.25 10.688 1 94.75 139 SER B N 1
ATOM 2254 C CA . SER B 1 139 ? -2.352 30.5 9.938 1 94.75 139 SER B CA 1
ATOM 2255 C C . SER B 1 139 ? -0.915 30.984 9.797 1 94.75 139 SER B C 1
ATOM 2257 O O . SER B 1 139 ? -0.645 31.938 9.062 1 94.75 139 SER B O 1
ATOM 2259 N N . MET B 1 140 ? -0.05 30.312 10.461 1 94.19 140 MET B N 1
ATOM 2260 C CA . MET B 1 140 ? 1.354 30.719 10.422 1 94.19 140 MET B CA 1
ATOM 2261 C C . MET B 1 140 ? 1.93 30.531 9.016 1 94.19 140 MET B C 1
ATOM 2263 O O . MET B 1 140 ? 1.666 29.516 8.367 1 94.19 140 MET B O 1
ATOM 2267 N N . PRO B 1 141 ? 2.801 31.5 8.641 1 93.19 141 PRO B N 1
ATOM 2268 C CA . PRO B 1 141 ? 3.461 31.297 7.352 1 93.19 141 PRO B CA 1
ATOM 2269 C C . PRO B 1 141 ? 4.34 30.047 7.32 1 93.19 141 PRO B C 1
ATOM 2271 O O . PRO B 1 141 ? 4.801 29.594 8.367 1 93.19 141 PRO B O 1
ATOM 2274 N N . ARG B 1 142 ? 4.516 29.516 6.164 1 95.38 142 ARG B N 1
ATOM 2275 C CA . ARG B 1 142 ? 5.379 28.344 5.965 1 95.38 142 ARG B CA 1
ATOM 2276 C C . ARG B 1 142 ? 6.664 28.734 5.238 1 95.38 142 ARG B C 1
ATOM 2278 O O . ARG B 1 142 ? 6.676 29.703 4.465 1 95.38 142 ARG B O 1
ATOM 2285 N N . PRO B 1 143 ? 7.672 27.984 5.562 1 92.56 143 PRO B N 1
ATOM 2286 C CA . PRO B 1 143 ? 8.914 28.234 4.832 1 92.56 143 PRO B CA 1
ATOM 2287 C C . PRO B 1 143 ? 8.766 28.031 3.326 1 92.56 143 PRO B C 1
ATOM 2289 O O . PRO B 1 143 ? 7.91 27.25 2.889 1 92.56 143 PRO B O 1
ATOM 2292 N N . ASP B 1 144 ? 9.586 28.781 2.514 1 82.5 144 ASP B N 1
ATOM 2293 C CA . ASP B 1 144 ? 9.609 28.562 1.071 1 82.5 144 ASP B CA 1
ATOM 2294 C C . ASP B 1 144 ? 10.172 27.172 0.742 1 82.5 144 ASP B C 1
ATOM 2296 O O . ASP B 1 144 ? 11.086 26.703 1.416 1 82.5 144 ASP B O 1
ATOM 2300 N N . ALA B 1 145 ? 9.539 26.516 -0.082 1 71.44 145 ALA B N 1
ATOM 2301 C CA . ALA B 1 145 ? 10.023 25.203 -0.508 1 71.44 145 ALA B CA 1
ATOM 2302 C C . ALA B 1 145 ? 11.336 25.312 -1.269 1 71.44 145 ALA B C 1
ATOM 2304 O O . ALA B 1 145 ? 11.578 26.312 -1.955 1 71.44 145 ALA B O 1
#